Protein AF-A0AA36MID0-F1 (afdb_monomer_lite)

Secondary structure (DSSP, 8-state):
---HHHHHHHHHHHHHHHHHHHH-TT-HHHHHHHHHHHHHHHHHHHHHHHHHHT-HHHHHHHHHHHHHTTTT-HHHHHHHHHHHHHHHHHHT-HHHHHHHHHHHHHH-TT-HHHHHHHHHHHHHTT-HHHHHHHHHHHHHH---HHHHHHHHHHHHHHHHHHS--HHHHHT--TT--HHHHHHHHHHHHHHS-TTTTTTS-HHHHHHHHHHHHHHHHHHHHHHSHHHHHHHHHT--HHHHHHHHHHHHHHHHTSSS-----

InterPro domains:
  IPR001623 DnaJ domain [PF00226] (165-232)
  IPR001623 DnaJ domain [PR00625] (167-185)
  IPR001623 DnaJ domain [PR00625] (185-200)
  IPR001623 DnaJ domain [PR00625] (207-227)
  IPR001623 DnaJ domain [PS50076] (165-239)
  IPR001623 DnaJ domain [SM00271] (164-227)
  IPR001623 DnaJ domain [cd06257] (165-224)
  IPR011990 Tetratricopeptide-like helical domain superfamily [G3DSA:1.25.40.10] (7-159)
  IPR011990 Tetratricopeptide-like helical domain superfamily [SSF48452] (50-165)
  IPR018253 DnaJ domain, conserved site [PS00636] (212-231)
  IPR036869 Chaperone J-domain superfamily [G3DSA:1.10.287.110] (160-239)
  IPR036869 Chaperone J-domain superfamily [SSF46565] (156-231)

Sequence (261 aa):
MGNPSEEKRRNRSFDGPSKALSFDPDHQEAQAFRKRLRSLCGKHGELKELMDSREFEKALEVVDSMLELCQDNTAMMASLYTERAKANVRLKDWRSVIKDVGQATYRNHSLVQPYLFRAQALQALERHEDAVKELESLMSWHPVESVYHKVEEAKFLLRKHKRKNYYEVLGVPSVASHLEIKKAYRERAAEWHPDKKSHLDEAARKNAEEMFKTIGEAYEILTDPAKKELYEKGYDLEGINEQIELKKRRTGCCNGRGGCC

Radius of gyration: 29.15 Å; chains: 1; bounding box: 69×60×84 Å

Foldseek 3Di:
DDDVVVVVVLVVVLCVLVVVCVVPVPPPVSVVVNVLSVLLVVLVVVLVVCVVVLVLVVNLVSLVVNCVSCVPPLQVLLVSLLSNLVSCVSVLVLVSLLVSLVSNCVSPVPDLSSLVSNLVSCVVVVVLVVSLVSLVVSCVVPVDPVSVVSNVVSVLSVLLVPADDLCVLLVHDPPDDLVSLVVSLVVQLVVLPLVVVVPDDPVSSVVSVVSNVSSVLSNVQCNDPQSVVCVVVRDHPVRSVVVVVVVVVVVVVPPPDDDDD

Organism: NCBI:txid2562239

Structure (mmCIF, N/CA/C/O backbone):
data_AF-A0AA36MID0-F1
#
_entry.id   AF-A0AA36MID0-F1
#
loop_
_atom_site.group_PDB
_atom_site.id
_atom_site.type_symbol
_atom_site.label_atom_id
_atom_site.label_alt_id
_atom_site.label_comp_id
_atom_site.label_asym_id
_atom_site.label_entity_id
_atom_site.label_seq_id
_atom_site.pdbx_PDB_ins_code
_atom_site.Cartn_x
_atom_site.Cartn_y
_atom_site.Cartn_z
_atom_site.occupancy
_atom_site.B_iso_or_equiv
_atom_site.auth_seq_id
_atom_site.auth_comp_id
_atom_site.auth_asym_id
_atom_site.auth_atom_id
_atom_site.pdbx_PDB_model_num
ATOM 1 N N . MET A 1 1 ? 3.581 9.333 -19.440 1.00 31.45 1 MET A N 1
ATOM 2 C CA . MET A 1 1 ? 4.157 10.240 -20.457 1.00 31.45 1 MET A CA 1
ATOM 3 C C . MET A 1 1 ? 5.667 10.202 -20.292 1.00 31.45 1 MET A C 1
ATOM 5 O O . MET A 1 1 ? 6.132 10.436 -19.185 1.00 31.45 1 MET A O 1
ATOM 9 N N . GLY A 1 2 ? 6.402 9.760 -21.317 1.00 37.50 2 GLY A N 1
ATOM 10 C CA . GLY A 1 2 ? 7.854 9.553 -21.236 1.00 37.50 2 GLY A CA 1
ATOM 11 C C . GLY A 1 2 ? 8.598 10.870 -21.021 1.00 37.50 2 GLY A C 1
ATOM 12 O O . GLY A 1 2 ? 8.219 11.892 -21.584 1.00 37.50 2 GLY A O 1
ATOM 13 N N . ASN A 1 3 ? 9.622 10.854 -20.170 1.00 32.84 3 ASN A N 1
ATOM 14 C CA . ASN A 1 3 ? 10.397 12.040 -19.827 1.00 32.84 3 ASN A CA 1
ATOM 15 C C . ASN A 1 3 ? 11.296 12.432 -21.028 1.00 32.84 3 ASN A C 1
ATOM 17 O O . ASN A 1 3 ? 12.157 11.633 -21.404 1.00 32.84 3 ASN A O 1
ATOM 21 N N . PRO A 1 4 ? 11.165 13.638 -21.621 1.00 31.91 4 PRO A N 1
ATOM 22 C CA . PRO A 1 4 ? 11.940 14.066 -22.800 1.00 31.91 4 PRO A CA 1
ATOM 23 C C . PRO A 1 4 ? 13.469 14.008 -22.610 1.00 31.91 4 PRO A C 1
ATOM 25 O O . PRO A 1 4 ? 14.245 13.989 -23.569 1.00 31.91 4 PRO A O 1
ATOM 28 N N . SER A 1 5 ? 13.925 13.981 -21.355 1.00 39.06 5 SER A N 1
ATOM 29 C CA . SER A 1 5 ? 15.333 13.825 -20.986 1.00 39.06 5 SER A CA 1
ATOM 30 C C . SER A 1 5 ? 15.879 12.406 -21.214 1.00 39.06 5 SER A C 1
ATOM 32 O O . SER A 1 5 ? 17.060 12.258 -21.539 1.00 39.06 5 SER A O 1
ATOM 34 N N . GLU A 1 6 ? 15.041 11.370 -21.112 1.00 41.50 6 GLU A N 1
ATOM 35 C CA . GLU A 1 6 ? 15.435 9.982 -21.383 1.00 41.50 6 GLU A CA 1
ATOM 36 C C . GLU A 1 6 ? 15.603 9.720 -22.877 1.00 41.50 6 GLU A C 1
ATOM 38 O O . GLU A 1 6 ? 16.526 9.018 -23.281 1.00 41.50 6 GLU A O 1
ATOM 43 N N . GLU A 1 7 ? 14.752 10.317 -23.706 1.00 35.28 7 GLU A N 1
ATOM 44 C CA . GLU A 1 7 ? 14.806 10.203 -25.165 1.00 35.28 7 GLU A CA 1
ATOM 45 C C . GLU A 1 7 ? 16.063 10.895 -25.731 1.00 35.28 7 GLU A C 1
ATOM 47 O O . GLU A 1 7 ? 16.803 10.321 -26.530 1.00 35.28 7 GLU A O 1
ATOM 52 N N . LYS A 1 8 ? 16.427 12.069 -25.190 1.00 38.34 8 LYS A N 1
ATOM 53 C CA . LYS A 1 8 ? 17.709 12.745 -25.484 1.00 38.34 8 LYS A CA 1
ATOM 54 C C . LYS A 1 8 ? 18.948 12.008 -24.955 1.00 38.34 8 LYS A C 1
ATOM 56 O O . LYS A 1 8 ? 20.048 12.207 -25.477 1.00 38.34 8 LYS A O 1
ATOM 61 N N . ARG A 1 9 ? 18.832 11.211 -23.886 1.00 48.25 9 ARG A N 1
ATOM 62 C CA . ARG A 1 9 ? 19.927 10.341 -23.412 1.00 48.25 9 ARG A CA 1
ATOM 63 C C . ARG A 1 9 ? 20.096 9.124 -24.322 1.00 48.25 9 ARG A C 1
ATOM 65 O O . ARG A 1 9 ? 21.231 8.809 -24.657 1.00 48.25 9 ARG A O 1
ATOM 72 N N . ARG A 1 10 ? 18.993 8.527 -24.788 1.00 48.84 10 ARG A N 1
ATOM 73 C CA . ARG A 1 10 ? 18.991 7.407 -25.745 1.00 48.84 10 ARG A CA 1
ATOM 74 C C . ARG A 1 10 ? 19.645 7.768 -27.075 1.00 48.84 10 ARG A C 1
ATOM 76 O O . ARG A 1 10 ? 20.486 7.012 -27.544 1.00 48.84 10 ARG A O 1
ATOM 83 N N . ASN A 1 11 ? 19.338 8.938 -27.637 1.00 45.50 11 ASN A N 1
ATOM 84 C CA . ASN A 1 11 ? 19.929 9.356 -28.914 1.00 45.50 11 ASN A CA 1
ATOM 85 C C . ASN A 1 11 ? 21.455 9.547 -28.826 1.00 45.50 11 ASN A C 1
ATOM 87 O O . ASN A 1 11 ? 22.165 9.169 -29.749 1.00 45.50 11 ASN A O 1
ATOM 91 N N . ARG A 1 12 ? 21.981 10.009 -27.681 1.00 52.78 12 ARG A N 1
ATOM 92 C CA . ARG A 1 12 ? 23.436 10.125 -27.447 1.00 52.78 12 ARG A CA 1
ATOM 93 C C . ARG A 1 12 ? 24.158 8.779 -27.333 1.00 52.78 12 ARG A C 1
ATOM 95 O O . ARG A 1 12 ? 25.351 8.705 -27.608 1.00 52.78 12 ARG A O 1
ATOM 102 N N . SER A 1 13 ? 23.464 7.710 -26.942 1.00 56.66 13 SER A N 1
ATOM 103 C CA . SER A 1 13 ? 24.049 6.365 -26.847 1.00 56.66 13 SER A CA 1
ATOM 104 C C . SER A 1 13 ? 24.375 5.753 -28.218 1.00 56.66 13 SER A C 1
ATOM 106 O O . SER A 1 13 ? 25.199 4.844 -28.293 1.00 56.66 13 SER A O 1
ATOM 108 N N . PHE A 1 14 ? 23.766 6.256 -29.299 1.00 56.56 14 PHE A N 1
ATOM 109 C CA . PHE A 1 14 ? 24.028 5.813 -30.674 1.00 56.56 14 PHE A CA 1
ATOM 110 C C . PHE A 1 14 ? 25.258 6.464 -31.309 1.00 56.56 14 PHE A C 1
ATOM 112 O O . PHE A 1 14 ? 25.845 5.881 -32.227 1.00 56.56 14 PHE A O 1
ATOM 119 N N . ASP A 1 15 ? 25.665 7.634 -30.815 1.00 61.28 15 ASP A N 1
ATOM 120 C CA . ASP A 1 15 ? 26.766 8.403 -31.393 1.00 61.28 15 ASP A CA 1
ATOM 121 C C . ASP A 1 15 ? 28.105 7.695 -31.193 1.00 61.28 15 ASP A C 1
ATOM 123 O O . ASP A 1 15 ? 28.908 7.655 -32.113 1.00 61.28 15 ASP A O 1
ATOM 127 N N . GLY A 1 16 ? 28.332 7.073 -30.032 1.00 68.56 16 GLY A N 1
ATOM 128 C CA . GLY A 1 16 ? 29.585 6.378 -29.709 1.00 68.56 16 GLY A CA 1
ATOM 129 C C . GLY A 1 16 ? 29.960 5.286 -30.721 1.00 68.56 16 GLY A C 1
ATOM 130 O O . GLY A 1 16 ? 30.962 5.433 -31.422 1.00 68.56 16 GLY A O 1
ATOM 131 N N . PRO A 1 17 ? 29.165 4.209 -30.855 1.00 71.06 17 PRO A N 1
ATOM 132 C CA . PRO A 1 17 ? 29.458 3.141 -31.809 1.00 71.06 17 PRO A CA 1
ATOM 133 C C . PRO A 1 17 ? 29.361 3.573 -33.271 1.00 71.06 17 PRO A C 1
ATOM 135 O O . PRO A 1 17 ? 30.126 3.081 -34.092 1.00 71.06 17 PRO A O 1
ATOM 138 N N . SER A 1 18 ? 28.461 4.497 -33.624 1.00 72.44 18 SER A N 1
ATOM 139 C CA . SER A 1 18 ? 28.378 4.998 -35.006 1.00 72.44 18 SER A CA 1
ATOM 140 C C . SER A 1 18 ? 29.607 5.827 -35.378 1.00 72.44 18 SER A C 1
ATOM 142 O O . SER A 1 18 ? 30.109 5.719 -36.491 1.00 72.44 18 SER A O 1
ATOM 144 N N . LYS A 1 19 ? 30.133 6.601 -34.425 1.00 74.50 19 LYS A N 1
ATOM 145 C CA . LYS A 1 19 ? 31.374 7.357 -34.570 1.00 74.50 19 LYS A CA 1
ATOM 146 C C . LYS A 1 19 ? 32.590 6.430 -34.600 1.00 74.50 19 LYS A C 1
ATOM 148 O O . LYS A 1 19 ? 33.440 6.615 -35.459 1.00 74.50 19 LYS A O 1
ATOM 153 N N . ALA A 1 20 ? 32.648 5.394 -33.762 1.00 72.50 20 ALA A N 1
ATOM 154 C CA . ALA A 1 20 ? 33.705 4.378 -33.824 1.00 72.50 20 ALA A CA 1
ATOM 155 C C . ALA A 1 20 ? 33.742 3.673 -35.194 1.00 72.50 20 ALA A C 1
ATOM 157 O O . ALA A 1 20 ? 34.794 3.614 -35.820 1.00 72.50 20 ALA A O 1
ATOM 158 N N . LEU A 1 21 ? 32.579 3.266 -35.715 1.00 78.25 21 LEU A N 1
ATOM 159 C CA . LEU A 1 21 ? 32.453 2.655 -37.044 1.00 78.25 21 LEU A CA 1
ATOM 160 C C . LEU A 1 21 ? 32.711 3.624 -38.207 1.00 78.25 21 LEU A C 1
ATOM 162 O O . LEU A 1 21 ? 32.938 3.181 -39.327 1.00 78.25 21 LEU A O 1
ATOM 166 N N . SER A 1 22 ? 32.662 4.938 -37.967 1.00 81.12 22 SER A N 1
ATOM 167 C CA . SER A 1 22 ? 33.065 5.935 -38.968 1.00 81.12 22 SER A CA 1
ATOM 168 C C . SER A 1 22 ? 34.587 6.049 -39.108 1.00 81.12 22 SER A C 1
ATOM 170 O O . SER A 1 22 ? 35.062 6.448 -40.167 1.00 81.12 22 SER A O 1
ATOM 172 N N . PHE A 1 23 ? 35.338 5.683 -38.061 1.00 78.94 23 PHE A N 1
ATOM 173 C CA . PHE A 1 23 ? 36.802 5.642 -38.068 1.00 78.94 23 PHE A CA 1
ATOM 174 C C . PHE A 1 23 ? 37.341 4.261 -38.461 1.00 78.94 23 PHE A C 1
ATOM 176 O O . PHE A 1 23 ? 38.336 4.189 -39.175 1.00 78.94 23 PHE A O 1
ATOM 183 N N . ASP A 1 24 ? 36.675 3.189 -38.027 1.00 80.31 24 ASP A N 1
ATOM 184 C CA . ASP A 1 24 ? 36.991 1.804 -38.386 1.00 80.31 24 ASP A CA 1
ATOM 185 C C . ASP A 1 24 ? 35.696 1.016 -38.667 1.00 80.31 24 ASP A C 1
ATOM 187 O O . ASP A 1 24 ? 35.039 0.533 -37.735 1.00 80.31 24 ASP A O 1
ATOM 191 N N . PRO A 1 25 ? 35.299 0.895 -39.947 1.00 82.19 25 PRO A N 1
ATOM 192 C CA . PRO A 1 25 ? 34.087 0.184 -40.335 1.00 82.19 25 PRO A CA 1
ATOM 193 C C . PRO A 1 25 ? 34.091 -1.304 -39.985 1.00 82.19 25 PRO A C 1
ATOM 195 O O . PRO A 1 25 ? 33.007 -1.847 -39.769 1.00 82.19 25 PRO A O 1
ATOM 198 N N . ASP A 1 26 ? 35.257 -1.952 -39.891 1.00 85.31 26 ASP A N 1
ATOM 199 C CA . ASP A 1 26 ? 35.398 -3.403 -39.699 1.00 85.31 26 ASP A CA 1
ATOM 200 C C . ASP A 1 26 ? 35.561 -3.804 -38.225 1.00 85.31 26 ASP A C 1
ATOM 202 O O . ASP A 1 26 ? 35.671 -4.991 -37.898 1.00 85.31 26 ASP A O 1
ATOM 206 N N . HIS A 1 27 ? 35.491 -2.834 -37.307 1.00 89.50 27 HIS A N 1
ATOM 207 C CA . HIS A 1 27 ? 35.573 -3.077 -35.872 1.00 89.50 27 HIS A CA 1
ATOM 208 C C . HIS A 1 27 ? 34.418 -3.966 -35.377 1.00 89.50 27 HIS A C 1
ATOM 210 O O . HIS A 1 27 ? 33.311 -3.505 -35.072 1.00 89.50 27 HIS A O 1
ATOM 216 N N . GLN A 1 28 ? 34.698 -5.261 -35.215 1.00 88.31 28 GLN A N 1
ATOM 217 C CA . GLN A 1 28 ? 33.698 -6.290 -34.911 1.00 88.31 28 GLN A CA 1
ATOM 218 C C . GLN A 1 28 ? 32.903 -6.001 -33.629 1.00 88.31 28 GLN A C 1
ATOM 220 O O . GLN A 1 28 ? 31.675 -6.107 -33.625 1.00 88.31 28 GLN A O 1
ATOM 225 N N . GLU A 1 29 ? 33.567 -5.573 -32.550 1.00 85.25 29 GLU A N 1
ATOM 226 C CA . GLU A 1 29 ? 32.878 -5.283 -31.283 1.00 85.25 29 GLU A CA 1
ATOM 227 C C . GLU A 1 29 ? 31.933 -4.078 -31.393 1.00 85.25 29 GLU A C 1
ATOM 229 O O . GLU A 1 29 ? 30.805 -4.132 -30.906 1.00 85.25 29 GLU A O 1
ATOM 234 N N . ALA A 1 30 ? 32.337 -3.010 -32.091 1.00 83.69 30 ALA A N 1
ATOM 235 C CA . ALA A 1 30 ? 31.498 -1.839 -32.323 1.00 83.69 30 ALA A CA 1
ATOM 236 C C . ALA A 1 30 ? 30.281 -2.182 -33.200 1.00 83.69 30 ALA A C 1
ATOM 238 O O . ALA A 1 30 ? 29.169 -1.714 -32.929 1.00 83.69 30 ALA A O 1
ATOM 239 N N . GLN A 1 31 ? 30.447 -3.053 -34.205 1.00 86.62 31 GLN A N 1
ATOM 240 C CA . GLN A 1 31 ? 29.329 -3.573 -34.999 1.00 86.62 31 GLN A CA 1
ATOM 241 C C . GLN A 1 31 ? 28.366 -4.412 -34.145 1.00 86.62 31 GLN A C 1
ATOM 243 O O . GLN A 1 31 ? 27.147 -4.203 -34.207 1.00 86.62 31 GLN A O 1
ATOM 248 N N . ALA A 1 32 ? 28.894 -5.330 -33.329 1.00 87.12 32 ALA A N 1
ATOM 249 C CA . ALA A 1 32 ? 28.109 -6.177 -32.435 1.00 87.12 32 ALA A CA 1
ATOM 250 C C . ALA A 1 32 ? 27.343 -5.340 -31.400 1.00 87.12 32 ALA A C 1
ATOM 252 O O . ALA A 1 32 ? 26.134 -5.519 -31.223 1.00 87.12 32 ALA A O 1
AT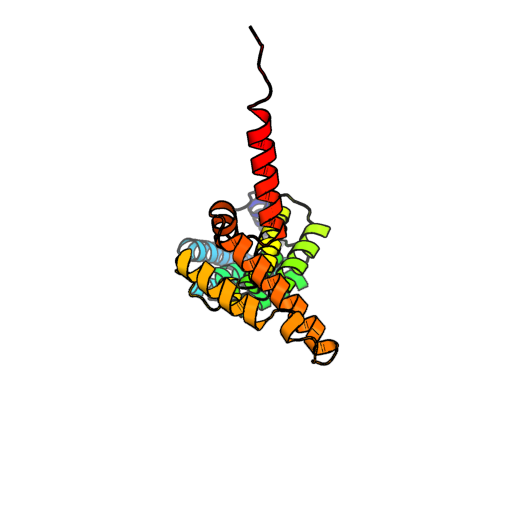OM 253 N N . PHE A 1 33 ? 28.007 -4.358 -30.790 1.00 85.94 33 PHE A N 1
ATOM 254 C CA . PHE A 1 33 ? 27.401 -3.420 -29.853 1.00 85.94 33 PHE A CA 1
ATOM 255 C C . PHE A 1 33 ? 26.303 -2.581 -30.518 1.00 85.94 33 PHE A C 1
ATOM 257 O O . PHE A 1 33 ? 25.201 -2.471 -29.981 1.00 85.94 33 PHE A O 1
ATOM 264 N N . ARG A 1 34 ? 26.527 -2.071 -31.739 1.00 86.31 34 ARG A N 1
ATOM 265 C CA . ARG A 1 34 ? 25.496 -1.344 -32.502 1.00 86.31 34 ARG A CA 1
ATOM 266 C C . ARG A 1 34 ? 24.278 -2.219 -32.805 1.00 86.31 34 ARG A C 1
ATOM 268 O O . ARG A 1 34 ? 23.143 -1.756 -32.676 1.00 86.31 34 ARG A O 1
ATOM 275 N N . LYS A 1 35 ? 24.490 -3.478 -33.202 1.00 88.75 35 LYS A N 1
ATOM 276 C CA . LYS A 1 35 ? 23.405 -4.441 -33.455 1.00 88.75 35 LYS A CA 1
ATOM 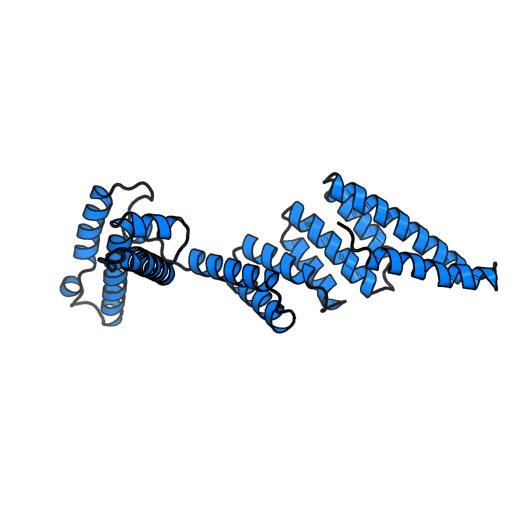277 C C . LYS A 1 35 ? 22.606 -4.712 -32.177 1.00 88.75 35 LYS A C 1
ATOM 279 O O . LYS A 1 35 ? 21.375 -4.687 -32.213 1.00 88.75 35 LYS A O 1
ATOM 284 N N . ARG A 1 36 ? 23.298 -4.902 -31.050 1.00 89.56 36 ARG A N 1
ATOM 285 C CA . ARG A 1 36 ? 22.697 -5.095 -29.723 1.00 89.56 36 ARG A CA 1
ATOM 286 C C . ARG A 1 36 ? 21.860 -3.888 -29.298 1.00 89.56 36 ARG A C 1
ATOM 288 O O . ARG A 1 36 ? 20.702 -4.066 -28.935 1.00 89.56 36 ARG A O 1
ATOM 295 N N . LEU A 1 37 ? 22.386 -2.669 -29.433 1.00 87.31 37 LEU A N 1
ATOM 296 C CA . LEU A 1 37 ? 21.647 -1.433 -29.144 1.00 87.31 37 LEU A CA 1
ATOM 297 C C . LEU A 1 37 ? 20.392 -1.279 -30.007 1.00 87.31 37 LEU A C 1
ATOM 299 O O . LEU A 1 37 ? 19.329 -0.949 -29.488 1.00 87.31 37 LEU A O 1
ATOM 303 N N . ARG A 1 38 ? 20.481 -1.558 -31.314 1.00 89.69 38 ARG A N 1
ATOM 304 C CA . ARG A 1 38 ? 19.310 -1.516 -32.205 1.00 89.69 38 ARG A CA 1
ATOM 305 C C . ARG A 1 38 ? 18.233 -2.503 -31.755 1.00 89.69 38 ARG A C 1
ATOM 307 O O . ARG A 1 38 ? 17.065 -2.131 -31.700 1.00 89.69 38 ARG A O 1
ATOM 314 N N . SER A 1 39 ? 18.634 -3.729 -31.416 1.00 92.31 39 SER A N 1
ATOM 315 C CA . SER A 1 39 ? 17.729 -4.758 -30.891 1.00 92.31 39 SER A CA 1
ATOM 316 C C . SER A 1 39 ? 17.040 -4.291 -29.605 1.00 92.31 39 SER A C 1
ATOM 318 O O . SER A 1 39 ? 15.818 -4.343 -29.505 1.00 92.31 39 SER A O 1
ATOM 320 N N . LEU A 1 40 ? 17.802 -3.730 -28.660 1.00 90.94 40 LEU A N 1
ATOM 321 C CA . LEU A 1 40 ? 17.263 -3.181 -27.415 1.00 90.94 40 LEU A CA 1
ATOM 322 C C . LEU A 1 40 ? 16.264 -2.045 -27.643 1.00 90.94 40 LEU A C 1
ATOM 324 O O . LEU A 1 40 ? 15.232 -2.001 -26.980 1.00 90.94 40 LEU A O 1
ATOM 328 N N . CYS A 1 41 ? 16.534 -1.136 -28.579 1.00 89.56 41 CYS A N 1
ATOM 329 C CA . CYS A 1 41 ? 15.598 -0.060 -28.896 1.00 89.56 41 CYS A CA 1
ATOM 330 C C . CYS A 1 41 ? 14.312 -0.570 -29.550 1.00 89.56 41 CYS A C 1
ATOM 332 O O . CYS A 1 41 ? 13.242 -0.077 -29.199 1.00 89.56 41 CYS A O 1
ATOM 334 N N . GLY A 1 42 ? 14.404 -1.571 -30.432 1.00 93.00 42 GLY A N 1
ATOM 335 C CA . GLY A 1 42 ? 13.230 -2.243 -30.996 1.00 93.00 42 GLY A CA 1
ATOM 336 C C . GLY A 1 42 ? 12.361 -2.870 -29.905 1.00 93.00 42 GLY A C 1
ATOM 337 O O . GLY A 1 42 ? 11.190 -2.521 -29.781 1.00 93.00 42 GLY A O 1
ATOM 338 N N . LYS A 1 43 ? 12.967 -3.691 -29.038 1.00 95.75 43 LYS A N 1
ATOM 339 C CA . LYS A 1 43 ? 12.275 -4.330 -27.906 1.00 95.75 43 LYS A CA 1
ATOM 340 C C . LYS A 1 43 ? 11.699 -3.329 -26.910 1.00 95.75 43 LYS A C 1
ATOM 342 O O . LYS A 1 43 ? 10.645 -3.565 -26.340 1.00 95.75 43 LYS A O 1
ATOM 347 N N . HIS A 1 44 ? 12.359 -2.193 -26.691 1.00 94.06 44 HIS A N 1
ATOM 348 C CA . HIS A 1 44 ? 11.801 -1.148 -25.835 1.00 94.06 44 HIS A CA 1
ATOM 349 C C . HIS A 1 44 ? 10.531 -0.520 -26.434 1.00 94.06 44 HIS A C 1
ATOM 351 O O . HIS A 1 44 ? 9.614 -0.177 -25.689 1.00 94.06 44 HIS A O 1
ATOM 357 N N . GLY A 1 45 ? 10.481 -0.351 -27.761 1.00 93.56 45 GLY A N 1
ATOM 358 C CA . GLY A 1 45 ? 9.276 0.089 -28.468 1.00 93.56 45 GLY A CA 1
ATOM 359 C C . GLY A 1 45 ? 8.138 -0.919 -28.315 1.00 93.56 45 GLY A C 1
ATOM 360 O O . GLY A 1 45 ? 7.063 -0.551 -27.854 1.00 93.56 45 GLY A O 1
ATOM 361 N N . GLU A 1 46 ? 8.426 -2.193 -28.583 1.00 96.69 46 GLU A N 1
ATOM 362 C CA . GLU A 1 46 ? 7.492 -3.311 -28.400 1.00 96.69 46 GLU A CA 1
ATOM 363 C C . GLU A 1 46 ? 6.973 -3.398 -26.956 1.00 96.69 46 GLU A C 1
ATOM 365 O O . GLU A 1 46 ? 5.769 -3.445 -26.722 1.00 96.69 46 GLU A O 1
ATOM 370 N N . LEU A 1 47 ? 7.866 -3.317 -25.964 1.00 96.31 47 LEU A N 1
ATOM 371 C CA . LEU A 1 47 ? 7.500 -3.293 -24.549 1.00 96.31 47 LEU A CA 1
ATOM 372 C C . LEU A 1 47 ? 6.505 -2.170 -24.247 1.00 96.31 47 LEU A C 1
ATOM 374 O O . LEU A 1 47 ? 5.532 -2.376 -23.527 1.00 96.31 47 LEU A O 1
ATOM 378 N N . LYS A 1 48 ? 6.746 -0.970 -24.779 1.00 96.06 48 LYS A N 1
ATOM 379 C CA . LYS A 1 48 ? 5.853 0.168 -24.562 1.00 96.06 48 LYS A CA 1
ATOM 380 C C . LYS A 1 48 ? 4.465 -0.098 -25.152 1.00 96.06 48 LYS A C 1
ATOM 382 O O . LYS A 1 48 ? 3.478 0.141 -24.464 1.00 96.06 48 LYS A O 1
ATOM 387 N N . GLU A 1 49 ? 4.393 -0.626 -26.370 1.00 97.31 49 GLU A N 1
ATOM 388 C CA . GLU A 1 49 ? 3.129 -0.987 -27.024 1.00 97.31 49 GLU A CA 1
ATOM 389 C C . GLU A 1 49 ? 2.364 -2.065 -26.245 1.00 97.31 49 GLU A C 1
ATOM 391 O O . GLU A 1 49 ? 1.159 -1.929 -26.025 1.00 97.31 49 GLU A O 1
ATOM 396 N N . LEU A 1 50 ? 3.056 -3.094 -25.746 1.00 97.62 50 LEU A N 1
ATOM 397 C CA . LEU A 1 50 ? 2.464 -4.147 -24.910 1.00 97.62 50 LEU A CA 1
ATOM 398 C C . LEU A 1 50 ? 1.947 -3.599 -23.572 1.00 97.62 50 LEU A C 1
ATOM 400 O O . LEU A 1 50 ? 0.852 -3.937 -23.121 1.00 97.62 50 LEU A O 1
ATOM 404 N N . MET A 1 51 ? 2.699 -2.695 -22.943 1.00 96.00 51 MET A N 1
ATOM 405 C CA . MET A 1 51 ? 2.275 -2.040 -21.703 1.00 96.00 51 MET A CA 1
ATOM 406 C C . MET A 1 51 ? 1.051 -1.138 -21.912 1.00 96.00 51 MET A C 1
ATOM 408 O O . MET A 1 51 ? 0.174 -1.099 -21.044 1.00 96.00 51 MET A O 1
ATOM 412 N N . ASP A 1 52 ? 0.973 -0.438 -23.046 1.00 95.94 52 ASP A N 1
ATOM 413 C CA . ASP A 1 52 ? -0.153 0.433 -23.400 1.00 95.94 52 ASP A CA 1
ATOM 414 C C . ASP A 1 52 ? -1.408 -0.382 -23.781 1.00 95.94 52 ASP A C 1
ATOM 416 O O . ASP A 1 52 ? -2.521 -0.034 -23.378 1.00 95.94 52 ASP A O 1
ATOM 420 N N . SER A 1 53 ? -1.231 -1.511 -24.474 1.00 97.44 53 SER A N 1
ATOM 421 C CA . SER A 1 53 ? -2.296 -2.470 -24.826 1.00 97.44 53 SER A CA 1
ATOM 422 C C . SER A 1 53 ? -2.728 -3.386 -23.672 1.00 97.44 53 SER A C 1
ATOM 424 O O . SER A 1 53 ? -3.728 -4.090 -23.794 1.00 97.44 53 SER A O 1
ATOM 426 N N . ARG A 1 54 ? -2.052 -3.308 -22.514 1.00 96.44 54 ARG A N 1
ATOM 427 C CA . ARG A 1 54 ? -2.301 -4.115 -21.301 1.00 96.44 54 ARG A CA 1
ATOM 428 C C . ARG A 1 54 ? -1.997 -5.609 -21.455 1.00 96.44 54 ARG A C 1
ATOM 430 O O . ARG A 1 54 ? -2.487 -6.413 -20.665 1.00 96.44 54 ARG A O 1
ATOM 437 N N . GLU A 1 55 ? -1.159 -5.976 -22.417 1.00 97.56 55 GLU A N 1
ATOM 438 C CA . GLU A 1 55 ? -0.664 -7.341 -22.613 1.00 97.56 55 GLU A CA 1
ATOM 439 C C . GLU A 1 55 ? 0.556 -7.597 -21.709 1.00 97.56 55 GLU A C 1
ATOM 441 O O . GLU A 1 55 ? 1.696 -7.713 -22.165 1.00 97.56 55 GLU A O 1
ATOM 446 N N . PHE A 1 5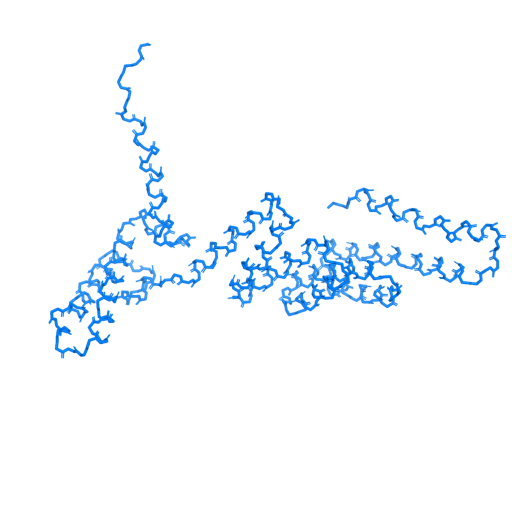6 ? 0.326 -7.616 -20.392 1.00 97.56 56 PHE A N 1
ATOM 447 C CA . PHE A 1 56 ? 1.402 -7.604 -19.397 1.00 97.56 56 PHE A CA 1
ATOM 448 C C . PHE A 1 56 ? 2.240 -8.883 -19.392 1.00 97.56 56 PHE A C 1
ATOM 450 O O . PHE A 1 56 ? 3.444 -8.788 -19.190 1.00 97.56 56 PHE A O 1
ATOM 457 N N . GLU A 1 57 ? 1.660 -10.057 -19.644 1.00 97.25 57 GLU A N 1
ATOM 458 C CA . GLU A 1 57 ? 2.413 -11.314 -19.697 1.00 97.25 57 GLU A CA 1
ATOM 459 C C . GLU A 1 57 ? 3.442 -11.302 -20.834 1.00 97.25 57 GLU A C 1
ATOM 461 O O . GLU A 1 57 ? 4.614 -11.594 -20.610 1.00 97.25 57 GLU A O 1
ATOM 466 N N . LYS A 1 58 ? 3.043 -10.855 -22.031 1.00 97.56 58 LYS A N 1
ATOM 467 C CA . LYS A 1 58 ? 3.966 -10.687 -23.164 1.00 97.56 58 LYS A CA 1
ATOM 468 C C . LYS A 1 58 ? 5.014 -9.613 -22.880 1.00 97.56 58 LYS A C 1
ATOM 470 O O . LYS A 1 58 ? 6.177 -9.764 -23.242 1.00 97.56 58 LYS A O 1
ATOM 475 N N . ALA A 1 59 ? 4.626 -8.534 -22.195 1.00 97.81 59 ALA A N 1
ATOM 476 C CA . ALA A 1 59 ? 5.570 -7.505 -21.773 1.00 97.81 59 ALA A CA 1
ATOM 477 C C . ALA A 1 59 ? 6.674 -8.081 -20.864 1.00 97.81 59 ALA A C 1
ATOM 479 O O . ALA A 1 59 ? 7.830 -7.677 -20.994 1.00 97.81 59 ALA A O 1
ATOM 480 N N . LEU A 1 60 ? 6.354 -9.041 -19.984 1.00 97.56 60 LEU A N 1
ATOM 481 C CA . LEU A 1 60 ? 7.355 -9.725 -19.155 1.00 97.56 60 LEU A CA 1
ATOM 482 C C . LEU A 1 60 ? 8.366 -10.499 -20.012 1.00 97.56 60 LEU A C 1
ATOM 484 O O . LEU A 1 60 ? 9.567 -10.350 -19.791 1.00 97.56 60 LEU A O 1
ATOM 488 N N . GLU A 1 61 ? 7.903 -11.244 -21.019 1.00 97.38 61 GLU A N 1
ATOM 489 C CA . GLU A 1 61 ? 8.774 -11.990 -21.943 1.00 97.38 61 GLU A CA 1
ATOM 490 C C . GLU A 1 61 ? 9.736 -11.055 -22.694 1.00 97.38 61 GLU A C 1
ATOM 492 O O . GLU A 1 61 ? 10.942 -11.313 -22.790 1.00 97.38 61 GLU A O 1
ATOM 497 N N . VAL A 1 62 ? 9.227 -9.912 -23.171 1.00 97.75 62 VAL A N 1
ATOM 498 C CA . VAL A 1 62 ? 10.058 -8.894 -23.825 1.00 97.75 62 VAL A CA 1
ATOM 499 C C . VAL A 1 62 ? 11.103 -8.354 -22.852 1.00 97.75 62 VAL A C 1
ATOM 501 O O . VAL A 1 62 ? 12.281 -8.298 -23.215 1.00 97.75 62 VAL A O 1
ATOM 504 N N . VAL A 1 63 ? 10.728 -8.017 -21.613 1.00 97.06 63 VAL A N 1
ATOM 505 C CA . VAL A 1 63 ? 11.679 -7.521 -20.603 1.00 97.06 63 VAL A CA 1
ATOM 506 C C . VAL A 1 63 ? 12.750 -8.558 -20.268 1.00 97.06 63 VAL A C 1
ATOM 508 O O . VAL A 1 63 ? 13.924 -8.195 -20.189 1.00 97.06 63 VAL A O 1
ATOM 511 N N . ASP A 1 64 ? 12.394 -9.832 -20.115 1.00 96.75 64 ASP A N 1
ATOM 512 C CA . ASP A 1 64 ? 13.357 -10.904 -19.838 1.00 96.75 64 ASP A CA 1
ATOM 513 C C . ASP A 1 64 ? 14.389 -11.015 -20.963 1.00 96.75 64 ASP A C 1
ATOM 515 O O . ASP A 1 64 ? 15.600 -10.976 -20.728 1.00 96.75 64 ASP A O 1
ATOM 519 N N . SER A 1 65 ? 13.914 -10.983 -22.206 1.00 96.38 65 SER A N 1
ATOM 520 C CA . SER A 1 65 ? 14.780 -10.988 -23.380 1.00 96.38 65 SER A CA 1
ATOM 521 C C . SER A 1 65 ? 15.624 -9.705 -23.532 1.00 96.38 65 SER A C 1
ATOM 523 O O . SER A 1 65 ? 16.625 -9.702 -24.254 1.00 96.38 65 SER A O 1
ATOM 525 N N . MET A 1 66 ? 15.231 -8.585 -22.910 1.00 95.56 66 MET A N 1
ATOM 526 C CA . MET A 1 66 ? 16.041 -7.361 -22.830 1.00 95.56 66 MET A CA 1
ATOM 527 C C . MET A 1 66 ? 17.092 -7.452 -21.721 1.00 95.56 66 MET A C 1
ATOM 529 O O . MET A 1 66 ? 18.210 -6.983 -21.915 1.00 95.56 66 MET A O 1
ATOM 533 N N . LEU A 1 67 ? 16.766 -8.065 -20.580 1.00 95.12 67 LEU A N 1
ATOM 534 C CA . LEU A 1 67 ? 17.702 -8.276 -19.472 1.00 95.12 67 LEU A CA 1
ATOM 535 C C . LEU A 1 67 ? 18.880 -9.161 -19.895 1.00 95.12 67 LEU A C 1
ATOM 537 O O . LEU A 1 67 ? 20.027 -8.839 -19.582 1.00 95.12 67 LEU A O 1
ATOM 541 N N . GLU A 1 68 ? 18.622 -10.213 -20.674 1.00 93.38 68 GLU A N 1
ATOM 542 C CA . GLU A 1 68 ? 19.672 -11.044 -21.282 1.00 93.38 68 GLU A CA 1
ATOM 543 C C . GLU A 1 68 ? 20.603 -10.230 -22.186 1.00 93.38 68 GLU A C 1
ATOM 545 O O . GLU A 1 68 ? 21.819 -10.413 -22.182 1.00 93.38 68 GLU A O 1
ATOM 550 N N . LEU A 1 69 ? 20.038 -9.265 -22.911 1.00 91.06 69 LEU A N 1
ATOM 551 C CA . LEU A 1 69 ? 20.769 -8.340 -23.764 1.00 91.06 69 LEU A CA 1
ATOM 552 C C . LEU A 1 69 ? 21.387 -7.165 -22.998 1.00 91.06 69 LEU A C 1
ATOM 554 O O . LEU A 1 69 ? 21.952 -6.295 -23.651 1.00 91.06 69 LEU A O 1
ATOM 558 N N . CYS A 1 70 ? 21.353 -7.089 -21.666 1.00 88.44 70 CYS A N 1
ATOM 559 C CA . CYS A 1 70 ? 21.870 -5.944 -20.891 1.00 88.44 70 CYS A CA 1
ATOM 560 C C . CYS A 1 70 ? 22.699 -6.336 -19.661 1.00 88.44 70 CYS A C 1
ATOM 562 O O . CYS A 1 70 ? 22.862 -5.514 -18.764 1.00 88.44 70 CYS A O 1
ATOM 564 N N . GLN A 1 71 ? 23.225 -7.562 -19.607 1.00 87.25 71 GLN A N 1
ATOM 565 C CA . GLN A 1 71 ? 23.909 -8.104 -18.420 1.00 87.25 71 GLN A CA 1
ATOM 566 C C . GLN A 1 71 ? 25.102 -7.263 -17.921 1.00 87.25 71 GLN A C 1
ATOM 568 O O . GLN A 1 71 ? 25.422 -7.277 -16.737 1.00 87.25 71 GLN A O 1
ATOM 573 N N . ASP A 1 72 ? 25.737 -6.511 -18.813 1.00 86.75 72 ASP A N 1
ATOM 574 C CA . ASP A 1 72 ? 26.871 -5.612 -18.575 1.00 86.75 72 ASP A CA 1
ATOM 575 C C . ASP A 1 72 ? 26.466 -4.189 -18.144 1.00 86.75 72 ASP A C 1
ATOM 577 O O . ASP A 1 72 ? 27.306 -3.427 -17.669 1.00 86.75 72 ASP A O 1
ATOM 581 N N . ASN A 1 73 ? 25.191 -3.809 -18.276 1.00 89.50 73 ASN A N 1
ATOM 582 C CA . ASN A 1 73 ? 24.709 -2.464 -17.967 1.00 89.50 73 ASN A CA 1
ATOM 583 C C . ASN A 1 73 ? 23.781 -2.469 -16.747 1.00 89.50 73 ASN A C 1
ATOM 585 O O . ASN A 1 73 ? 22.553 -2.545 -16.857 1.00 89.50 73 ASN A O 1
ATOM 589 N N . THR A 1 74 ? 24.383 -2.317 -15.568 1.00 91.69 74 THR A N 1
ATOM 590 C CA . THR A 1 74 ? 23.688 -2.327 -14.271 1.00 91.69 74 THR A CA 1
ATOM 591 C C . THR A 1 74 ? 22.575 -1.282 -14.173 1.00 91.69 74 THR A C 1
ATOM 593 O O . THR A 1 74 ? 21.499 -1.581 -13.650 1.00 91.69 74 THR A O 1
ATOM 596 N N . ALA A 1 75 ? 22.796 -0.079 -14.710 1.00 90.31 75 ALA A N 1
ATOM 597 C CA . ALA A 1 75 ? 21.812 0.998 -14.697 1.00 90.31 75 ALA A CA 1
ATOM 598 C C . ALA A 1 75 ? 20.588 0.658 -15.559 1.00 90.31 75 ALA A C 1
ATOM 600 O O . ALA A 1 75 ? 19.453 0.843 -15.122 1.00 90.31 75 ALA A O 1
ATOM 601 N N . MET A 1 76 ? 20.808 0.111 -16.759 1.00 91.00 76 MET A N 1
ATOM 602 C CA . MET A 1 76 ? 19.720 -0.311 -17.641 1.00 91.00 76 MET A CA 1
ATOM 603 C C . MET A 1 76 ? 18.942 -1.488 -17.052 1.00 91.00 76 MET A C 1
ATOM 605 O O . MET A 1 76 ? 17.713 -1.477 -17.080 1.00 91.00 76 MET A O 1
ATOM 609 N N . MET A 1 77 ? 19.630 -2.462 -16.450 1.00 94.88 77 MET A N 1
ATOM 610 C CA . MET A 1 77 ? 18.975 -3.564 -15.744 1.00 94.88 77 MET A CA 1
ATOM 611 C C . MET A 1 77 ? 18.061 -3.065 -14.622 1.00 94.88 77 MET A C 1
ATOM 613 O O . MET A 1 77 ? 16.949 -3.564 -14.482 1.00 94.88 77 MET A O 1
ATOM 617 N N . ALA A 1 78 ? 18.493 -2.072 -13.836 1.00 95.38 78 ALA A N 1
ATOM 618 C CA . ALA A 1 78 ? 17.665 -1.502 -12.774 1.00 95.38 78 ALA A CA 1
ATOM 619 C C . ALA A 1 78 ? 16.350 -0.916 -13.323 1.00 95.38 78 ALA A C 1
ATOM 621 O O . ALA A 1 78 ? 15.275 -1.175 -12.776 1.00 95.38 78 ALA A O 1
ATOM 622 N N . SER A 1 79 ? 16.419 -0.189 -14.442 1.00 94.56 79 SER A N 1
ATOM 623 C CA . SER A 1 79 ? 15.232 0.332 -15.129 1.00 94.56 79 SER A CA 1
ATOM 624 C C . SER A 1 79 ? 14.342 -0.782 -15.687 1.00 94.56 79 SER A C 1
ATOM 626 O O . SER A 1 79 ? 13.125 -0.716 -15.544 1.00 94.56 79 SER A O 1
ATOM 628 N N . LEU A 1 80 ? 14.924 -1.835 -16.268 1.00 96.25 80 LEU A N 1
ATOM 629 C CA . LEU A 1 80 ? 14.168 -2.973 -16.802 1.00 96.25 80 LEU A CA 1
ATOM 630 C C . LEU A 1 80 ? 13.444 -3.757 -15.701 1.00 96.25 80 LEU A C 1
ATOM 632 O O . LEU A 1 80 ? 12.258 -4.037 -15.846 1.00 96.25 80 LEU A O 1
ATOM 636 N N . TYR A 1 81 ? 14.095 -4.030 -14.565 1.00 98.06 81 TYR A N 1
ATOM 637 C CA . TYR A 1 81 ? 13.415 -4.618 -13.404 1.00 98.06 81 TYR A CA 1
ATOM 638 C C . TYR A 1 81 ? 12.300 -3.716 -12.866 1.00 98.06 81 TYR A C 1
ATOM 640 O O . TYR A 1 81 ? 11.287 -4.218 -12.391 1.00 98.06 81 TYR A O 1
ATOM 648 N N . THR A 1 82 ? 12.448 -2.393 -12.970 1.00 97.81 82 THR A N 1
ATOM 649 C CA . THR A 1 82 ? 11.391 -1.448 -12.580 1.00 97.81 82 THR A CA 1
ATOM 650 C C . THR A 1 82 ? 10.174 -1.547 -13.509 1.00 97.81 82 THR A C 1
ATOM 652 O O . THR A 1 82 ? 9.042 -1.568 -13.025 1.00 97.81 82 THR A O 1
ATOM 655 N N . GLU A 1 83 ? 10.372 -1.661 -14.827 1.00 96.88 83 GLU A N 1
ATOM 656 C CA . GLU A 1 83 ? 9.269 -1.896 -15.773 1.00 96.88 83 GLU A CA 1
ATOM 657 C C . GLU A 1 83 ? 8.650 -3.294 -15.598 1.00 96.88 83 GLU A C 1
ATOM 659 O O . GLU A 1 83 ? 7.425 -3.424 -15.635 1.00 96.88 83 GLU A O 1
ATOM 664 N N . ARG A 1 84 ? 9.457 -4.323 -15.296 1.00 98.00 84 ARG A N 1
ATOM 665 C CA . ARG A 1 84 ? 8.955 -5.669 -14.966 1.00 98.00 84 ARG A CA 1
ATOM 666 C C . ARG A 1 84 ? 8.085 -5.662 -13.710 1.00 98.00 84 ARG A C 1
ATOM 668 O O . ARG A 1 84 ? 6.961 -6.159 -13.731 1.00 98.00 84 ARG A O 1
ATOM 675 N N . ALA A 1 85 ? 8.549 -5.001 -12.646 1.00 98.25 85 ALA A N 1
ATOM 676 C CA . ALA A 1 85 ? 7.783 -4.795 -11.419 1.00 98.25 85 ALA A CA 1
ATOM 677 C C . ALA A 1 85 ? 6.448 -4.089 -11.698 1.00 98.25 85 ALA A C 1
ATOM 679 O O . ALA A 1 85 ? 5.414 -4.487 -11.171 1.00 98.25 85 ALA A O 1
ATOM 680 N N . LYS A 1 86 ? 6.441 -3.069 -12.559 1.00 97.88 86 LYS A N 1
ATOM 681 C CA . LYS A 1 86 ? 5.225 -2.343 -12.947 1.00 97.88 86 LYS A CA 1
ATOM 682 C C . LYS A 1 86 ? 4.212 -3.233 -13.672 1.00 97.88 86 LYS A C 1
ATOM 684 O O . LYS A 1 86 ? 3.019 -3.109 -13.396 1.00 97.88 86 LYS A O 1
ATOM 689 N N . ALA A 1 87 ? 4.660 -4.121 -14.562 1.00 97.81 87 ALA A N 1
ATOM 690 C CA . ALA A 1 87 ? 3.799 -5.124 -15.190 1.00 97.81 87 ALA A CA 1
ATOM 691 C C . ALA A 1 87 ? 3.248 -6.111 -14.143 1.00 97.81 87 ALA A C 1
ATOM 693 O O . ALA A 1 87 ? 2.037 -6.307 -14.052 1.00 97.81 87 ALA A O 1
ATOM 694 N N . ASN A 1 88 ? 4.103 -6.622 -13.252 1.00 98.25 88 ASN A N 1
ATOM 695 C CA . ASN A 1 88 ? 3.700 -7.530 -12.172 1.00 98.25 88 ASN A CA 1
ATOM 696 C C . ASN A 1 88 ? 2.707 -6.897 -11.177 1.00 98.25 88 ASN A C 1
ATOM 698 O O . ASN A 1 88 ? 1.786 -7.568 -10.713 1.00 98.25 88 ASN A O 1
ATOM 702 N N . VAL A 1 89 ? 2.808 -5.588 -10.903 1.00 98.00 89 VAL A N 1
ATOM 703 C CA . VAL A 1 89 ? 1.805 -4.840 -10.118 1.00 98.00 89 VAL A CA 1
ATOM 704 C C . VAL A 1 89 ? 0.428 -4.886 -10.789 1.00 98.00 89 VAL A C 1
ATOM 706 O O . VAL A 1 89 ? -0.589 -4.970 -10.100 1.00 98.00 89 VAL A O 1
ATOM 709 N N . ARG A 1 90 ? 0.364 -4.829 -12.126 1.00 97.12 90 ARG A N 1
ATOM 710 C CA . ARG A 1 90 ? -0.903 -4.910 -12.876 1.00 97.12 90 ARG A CA 1
ATOM 711 C C . ARG A 1 90 ? -1.499 -6.312 -12.844 1.00 97.12 90 ARG A C 1
ATOM 713 O O . ARG A 1 90 ? -2.715 -6.432 -12.718 1.00 97.12 90 ARG A O 1
ATOM 720 N N . LEU A 1 91 ? -0.645 -7.331 -12.864 1.00 97.25 91 LEU A N 1
ATOM 721 C CA . LEU A 1 91 ? -1.021 -8.737 -12.701 1.00 97.25 91 LEU A CA 1
ATOM 722 C C . LEU A 1 91 ? -1.333 -9.124 -11.245 1.00 97.25 91 LEU A C 1
ATOM 724 O O . LEU A 1 91 ? -1.838 -10.214 -10.997 1.00 97.25 91 LEU A O 1
ATOM 728 N N . LYS A 1 92 ? -1.070 -8.230 -10.279 1.00 97.38 92 LYS A N 1
ATOM 729 C CA . LYS A 1 92 ? -1.189 -8.474 -8.830 1.00 97.38 92 LYS A CA 1
ATOM 730 C C . LYS A 1 92 ? -0.298 -9.617 -8.319 1.00 97.38 92 LYS A C 1
ATOM 732 O O . LYS A 1 92 ? -0.563 -10.169 -7.252 1.00 97.38 92 LYS A O 1
ATOM 737 N N . ASP A 1 93 ? 0.786 -9.942 -9.025 1.00 97.69 93 ASP A N 1
ATOM 738 C CA . ASP A 1 93 ? 1.803 -10.872 -8.524 1.00 97.69 93 ASP A CA 1
ATOM 739 C C . ASP A 1 93 ? 2.777 -10.140 -7.588 1.00 97.69 93 ASP A C 1
ATOM 741 O O . ASP A 1 93 ? 3.904 -9.778 -7.937 1.00 97.69 93 ASP A O 1
ATOM 745 N N . TRP A 1 94 ? 2.323 -9.902 -6.358 1.00 97.88 94 TRP A N 1
ATOM 746 C CA . TRP A 1 94 ? 3.059 -9.131 -5.354 1.00 97.88 94 TRP A CA 1
ATOM 747 C C . TRP A 1 94 ? 4.403 -9.754 -4.963 1.00 97.88 94 TRP A C 1
ATOM 749 O O . TRP A 1 94 ? 5.326 -9.034 -4.579 1.00 97.88 94 TRP A O 1
ATOM 759 N N . ARG A 1 95 ? 4.543 -11.082 -5.071 1.00 96.81 95 ARG A N 1
ATOM 760 C CA . ARG A 1 95 ? 5.802 -11.774 -4.757 1.00 96.81 95 ARG A CA 1
ATOM 761 C C . ARG A 1 95 ? 6.865 -11.443 -5.797 1.00 96.81 95 ARG A C 1
ATOM 763 O O . ARG A 1 95 ? 7.983 -11.078 -5.426 1.00 96.81 95 ARG A O 1
ATOM 770 N N . SER A 1 96 ? 6.500 -11.505 -7.076 1.00 97.50 96 SER A N 1
ATOM 771 C CA . SER A 1 96 ? 7.393 -11.128 -8.173 1.00 97.50 96 SER A CA 1
ATOM 772 C C . SER A 1 96 ? 7.733 -9.638 -8.143 1.00 97.50 96 SER A C 1
ATOM 774 O O . SER A 1 96 ? 8.897 -9.287 -8.323 1.00 97.50 96 SER A O 1
ATOM 776 N N . VAL A 1 97 ? 6.780 -8.765 -7.778 1.00 98.44 97 VAL A N 1
ATOM 777 C CA . VAL A 1 97 ? 7.052 -7.328 -7.565 1.00 98.44 97 VAL A CA 1
ATOM 778 C C . VAL A 1 97 ? 8.165 -7.114 -6.538 1.00 98.44 97 VAL A C 1
ATOM 780 O O . VAL A 1 97 ? 9.119 -6.393 -6.814 1.00 98.44 97 VAL A O 1
ATOM 783 N N . ILE A 1 98 ? 8.084 -7.748 -5.364 1.00 97.75 98 ILE A N 1
ATOM 784 C CA . ILE A 1 98 ? 9.095 -7.576 -4.306 1.00 97.75 98 ILE A CA 1
ATOM 785 C C . ILE A 1 98 ? 10.473 -8.064 -4.777 1.00 97.75 98 ILE A C 1
ATOM 787 O O . ILE A 1 98 ? 11.482 -7.403 -4.512 1.00 97.75 98 ILE A O 1
ATOM 791 N N . LYS A 1 99 ? 10.520 -9.191 -5.500 1.00 97.88 99 LYS A N 1
ATOM 792 C CA . LYS A 1 99 ? 11.759 -9.734 -6.074 1.00 97.88 99 LYS A CA 1
ATOM 793 C C . LYS A 1 99 ? 12.387 -8.756 -7.070 1.00 97.88 99 LYS A C 1
ATOM 795 O O . LYS A 1 99 ? 13.580 -8.466 -6.967 1.00 97.88 99 LYS A O 1
ATOM 800 N N . ASP A 1 100 ? 11.589 -8.228 -7.993 1.00 98.06 100 ASP A N 1
ATOM 801 C CA . ASP A 1 100 ? 12.034 -7.298 -9.033 1.00 98.06 100 ASP A CA 1
ATOM 802 C C . ASP A 1 100 ? 12.497 -5.968 -8.448 1.00 98.06 100 ASP A C 1
ATOM 804 O O . ASP A 1 100 ? 13.562 -5.467 -8.811 1.00 98.06 100 ASP A O 1
ATOM 808 N N . VAL A 1 101 ? 11.758 -5.435 -7.473 1.00 97.94 101 VAL A N 1
ATOM 809 C CA . VAL A 1 101 ? 12.169 -4.237 -6.738 1.00 97.94 101 VAL A CA 1
ATOM 810 C C . VAL A 1 101 ? 13.511 -4.462 -6.051 1.00 97.94 101 VAL A C 1
ATOM 812 O O . VAL A 1 101 ? 14.392 -3.620 -6.184 1.00 97.94 101 VAL A O 1
ATOM 815 N N . GLY A 1 102 ? 13.711 -5.604 -5.385 1.00 97.44 102 GLY A N 1
ATOM 816 C CA . GLY A 1 102 ? 14.996 -5.930 -4.763 1.00 97.44 102 GLY A CA 1
ATOM 817 C C . GLY A 1 102 ? 16.155 -5.913 -5.764 1.00 97.44 102 GLY A C 1
ATOM 818 O O . GLY A 1 102 ? 17.207 -5.336 -5.487 1.00 97.44 102 GLY A O 1
ATOM 819 N N . GLN A 1 103 ? 15.946 -6.474 -6.959 1.00 97.31 103 GLN A N 1
ATOM 820 C CA . GLN A 1 103 ? 16.934 -6.440 -8.040 1.00 97.31 103 GLN A CA 1
ATOM 821 C C . GLN A 1 103 ? 17.189 -5.016 -8.563 1.00 97.31 103 GLN A C 1
ATOM 823 O O . GLN A 1 103 ? 18.342 -4.665 -8.834 1.00 97.31 103 GLN A O 1
ATOM 828 N N . ALA A 1 104 ? 16.149 -4.189 -8.686 1.00 97.25 104 ALA A N 1
ATOM 829 C CA . ALA A 1 104 ? 16.276 -2.801 -9.117 1.00 97.25 104 ALA A CA 1
ATOM 830 C C . ALA A 1 104 ? 17.051 -1.956 -8.093 1.00 97.25 104 ALA A C 1
ATOM 832 O O . ALA A 1 104 ? 18.045 -1.324 -8.449 1.00 97.25 104 ALA A O 1
ATOM 833 N N . THR A 1 105 ? 16.660 -2.003 -6.815 1.00 96.31 105 THR A N 1
ATOM 834 C CA . THR A 1 105 ? 17.262 -1.190 -5.745 1.00 96.31 105 THR A CA 1
ATOM 835 C C . THR A 1 105 ? 18.687 -1.612 -5.409 1.00 96.31 105 THR A C 1
ATOM 837 O O . THR A 1 105 ? 19.497 -0.769 -5.040 1.00 96.31 105 THR A O 1
ATOM 840 N N . TYR A 1 106 ? 19.015 -2.903 -5.561 1.00 95.88 106 TYR A N 1
ATOM 841 C CA . TYR A 1 106 ? 20.386 -3.395 -5.392 1.00 95.88 106 TYR A CA 1
ATOM 842 C C . TYR A 1 106 ? 21.347 -2.771 -6.413 1.00 95.88 106 TYR A C 1
ATOM 844 O O . TYR A 1 106 ? 22.497 -2.488 -6.094 1.00 95.88 106 TYR A O 1
ATOM 852 N N . ARG A 1 107 ? 20.871 -2.536 -7.641 1.00 95.25 107 ARG A N 1
ATOM 853 C CA . ARG A 1 107 ? 21.673 -1.958 -8.729 1.00 95.25 107 ARG A CA 1
ATOM 854 C C . ARG A 1 107 ? 21.657 -0.435 -8.727 1.00 95.25 107 ARG A C 1
ATOM 856 O O . ARG A 1 107 ? 22.670 0.182 -9.035 1.00 95.25 107 ARG A O 1
ATOM 863 N N . ASN A 1 108 ? 20.511 0.167 -8.419 1.00 94.00 108 ASN A N 1
ATOM 864 C CA . ASN A 1 108 ? 20.349 1.612 -8.367 1.00 94.00 108 ASN A CA 1
ATOM 865 C C . ASN A 1 108 ? 19.389 2.011 -7.239 1.00 94.00 108 ASN A C 1
ATOM 867 O O . ASN A 1 108 ? 18.168 1.976 -7.394 1.00 94.00 108 ASN A O 1
ATOM 871 N N . HIS A 1 109 ? 19.967 2.436 -6.117 1.00 93.25 109 HIS A N 1
ATOM 872 C CA . HIS A 1 109 ? 19.230 2.871 -4.930 1.00 93.25 109 HIS A CA 1
ATOM 873 C C . HIS A 1 109 ? 18.498 4.210 -5.131 1.00 93.25 109 HIS A C 1
ATOM 875 O O . HIS A 1 109 ? 17.549 4.509 -4.419 1.00 93.25 109 HIS A O 1
ATOM 881 N N . SER A 1 110 ? 18.905 5.027 -6.107 1.00 92.69 110 SER A N 1
ATOM 882 C CA . SER A 1 110 ? 18.312 6.352 -6.333 1.00 92.69 110 SER A CA 1
ATOM 883 C C . SER A 1 110 ? 16.951 6.301 -7.039 1.00 92.69 110 SER A C 1
ATOM 885 O O . SER A 1 110 ? 16.285 7.329 -7.162 1.00 92.69 110 SER A O 1
ATOM 887 N N . LEU A 1 111 ? 16.528 5.135 -7.541 1.00 93.56 111 LEU A N 1
ATOM 888 C CA . LEU A 1 111 ? 15.230 4.978 -8.195 1.00 93.56 111 LEU A CA 1
ATOM 889 C C . LEU A 1 111 ? 14.115 4.951 -7.152 1.00 93.56 111 LEU A C 1
ATOM 891 O O . LEU A 1 111 ? 14.007 3.996 -6.399 1.00 93.56 111 LEU A O 1
ATOM 895 N N . VAL A 1 112 ? 13.232 5.947 -7.165 1.00 95.25 112 VAL A N 1
ATOM 896 C CA . VAL A 1 112 ? 12.095 6.047 -6.229 1.00 95.25 112 VAL A CA 1
ATOM 897 C C . VAL A 1 112 ? 10.975 5.050 -6.551 1.00 95.25 112 VAL A C 1
ATOM 899 O O . VAL A 1 112 ? 10.371 4.460 -5.657 1.00 95.25 112 VAL A O 1
ATOM 902 N N . GLN A 1 113 ? 10.695 4.839 -7.840 1.00 95.62 113 GLN A N 1
ATOM 903 C CA . GLN A 1 113 ? 9.550 4.049 -8.301 1.00 95.62 113 GLN A CA 1
ATOM 904 C C . GLN A 1 113 ? 9.522 2.599 -7.758 1.00 95.62 113 GLN A C 1
ATOM 906 O O . GLN A 1 113 ? 8.446 2.161 -7.344 1.00 95.62 113 GLN A O 1
ATOM 911 N N . PRO A 1 114 ? 10.651 1.860 -7.686 1.00 97.50 114 PRO A N 1
ATOM 912 C CA . PRO A 1 114 ? 10.695 0.541 -7.055 1.00 97.50 114 PRO A CA 1
ATOM 913 C C . PRO A 1 114 ? 10.223 0.523 -5.593 1.00 97.50 114 PRO A C 1
ATOM 915 O O . PRO A 1 114 ? 9.423 -0.339 -5.234 1.00 97.50 114 PRO A O 1
ATOM 918 N N . TYR A 1 115 ? 10.642 1.486 -4.762 1.00 97.56 115 TYR A N 1
ATOM 919 C CA . TYR A 1 115 ? 10.215 1.579 -3.354 1.00 97.56 115 TYR A CA 1
ATOM 920 C C . TYR A 1 115 ? 8.695 1.749 -3.253 1.00 97.56 115 TYR A C 1
ATOM 922 O O . TYR A 1 115 ? 8.043 1.074 -2.459 1.00 97.56 115 TYR A O 1
ATOM 930 N N . LEU A 1 116 ? 8.104 2.577 -4.125 1.00 97.50 116 LEU A N 1
ATOM 931 C CA . LEU A 1 116 ? 6.650 2.757 -4.189 1.00 97.50 116 LEU A CA 1
ATOM 932 C C . LEU A 1 116 ? 5.920 1.465 -4.588 1.00 97.50 116 LEU A C 1
ATOM 934 O O . LEU A 1 116 ? 4.892 1.137 -3.996 1.00 97.50 116 LEU A O 1
ATOM 938 N N . PHE A 1 117 ? 6.448 0.705 -5.553 1.00 98.25 117 PHE A N 1
ATOM 939 C CA . PHE A 1 117 ? 5.871 -0.590 -5.929 1.00 98.25 117 PHE A CA 1
ATOM 940 C C . PHE A 1 117 ? 5.979 -1.626 -4.810 1.00 98.25 117 PHE A C 1
ATOM 942 O O . PHE A 1 117 ? 5.023 -2.365 -4.574 1.00 98.25 117 PHE A O 1
ATOM 949 N N . ARG A 1 118 ? 7.101 -1.668 -4.082 1.00 98.19 118 ARG A N 1
ATOM 950 C CA . ARG A 1 118 ? 7.252 -2.557 -2.923 1.00 98.19 118 ARG A CA 1
ATOM 951 C C . ARG A 1 118 ? 6.324 -2.158 -1.784 1.00 98.19 118 ARG A C 1
ATOM 953 O O . ARG A 1 118 ? 5.680 -3.041 -1.232 1.00 98.19 118 ARG A O 1
ATOM 960 N N . ALA A 1 119 ? 6.175 -0.869 -1.484 1.00 97.75 119 ALA A N 1
ATOM 961 C CA . ALA A 1 119 ? 5.199 -0.396 -0.504 1.00 97.75 119 ALA A CA 1
ATOM 962 C C . ALA A 1 119 ? 3.764 -0.805 -0.884 1.00 97.75 119 ALA A C 1
ATOM 964 O O . ALA A 1 119 ? 3.038 -1.339 -0.047 1.00 97.75 119 ALA A O 1
ATOM 965 N N . GLN A 1 120 ? 3.383 -0.650 -2.158 1.00 97.56 120 GLN A N 1
ATOM 966 C CA . GLN A 1 120 ? 2.087 -1.109 -2.667 1.00 97.56 120 GLN A CA 1
ATOM 967 C C . GLN A 1 120 ? 1.912 -2.631 -2.517 1.00 97.56 120 GLN A C 1
ATOM 969 O O . GLN A 1 120 ? 0.865 -3.089 -2.060 1.00 97.56 120 GLN A O 1
ATOM 974 N N . ALA A 1 121 ? 2.932 -3.419 -2.866 1.00 98.00 121 ALA A N 1
ATOM 975 C CA . ALA A 1 121 ? 2.907 -4.873 -2.717 1.00 98.00 121 ALA A CA 1
ATOM 976 C C . ALA A 1 121 ? 2.797 -5.301 -1.243 1.00 98.00 121 ALA A C 1
ATOM 978 O O . ALA A 1 121 ? 2.033 -6.205 -0.922 1.00 98.00 121 ALA A O 1
ATOM 979 N N . LEU A 1 122 ? 3.513 -4.632 -0.335 1.00 97.69 122 LEU A N 1
ATOM 980 C CA . LEU A 1 122 ? 3.446 -4.888 1.105 1.00 97.69 122 LEU A CA 1
ATOM 981 C C . LEU A 1 122 ? 2.053 -4.588 1.670 1.00 97.69 122 LEU A C 1
ATOM 983 O O . LEU A 1 122 ? 1.528 -5.394 2.432 1.00 97.69 122 LEU A O 1
ATOM 987 N N . GLN A 1 123 ? 1.424 -3.484 1.256 1.00 96.25 123 GLN A N 1
ATOM 988 C CA . GLN A 1 123 ? 0.044 -3.168 1.641 1.00 96.25 123 GLN A CA 1
ATOM 989 C C . GLN A 1 123 ? -0.951 -4.219 1.142 1.00 96.25 123 GLN A C 1
ATOM 991 O O . GLN A 1 123 ? -1.842 -4.607 1.891 1.00 96.25 123 GLN A O 1
ATOM 996 N N . ALA A 1 124 ? -0.792 -4.699 -0.095 1.00 96.19 124 ALA A N 1
ATOM 997 C CA . ALA A 1 124 ? -1.655 -5.736 -0.660 1.00 96.19 124 ALA A CA 1
ATOM 998 C C . ALA A 1 124 ? -1.484 -7.108 0.020 1.00 96.19 124 ALA A C 1
ATOM 1000 O O . ALA A 1 124 ? -2.380 -7.942 -0.050 1.00 96.19 124 ALA A O 1
ATOM 1001 N N . LEU A 1 125 ? -0.343 -7.330 0.677 1.00 96.06 125 LEU A N 1
ATOM 1002 C CA . LEU A 1 125 ? -0.043 -8.513 1.486 1.00 96.06 125 LEU A CA 1
ATOM 1003 C C . LEU A 1 125 ? -0.339 -8.303 2.984 1.00 96.06 125 LEU A C 1
ATOM 1005 O O . LEU A 1 125 ? 0.163 -9.070 3.800 1.00 96.06 125 LEU A O 1
ATOM 1009 N N . GLU A 1 126 ? -1.076 -7.247 3.352 1.00 94.75 126 GLU A N 1
ATOM 1010 C CA . GLU A 1 126 ? -1.432 -6.880 4.739 1.00 94.75 126 GLU A CA 1
ATOM 1011 C C . GLU A 1 126 ? -0.226 -6.599 5.662 1.00 94.75 126 GLU A C 1
ATOM 1013 O O . GLU A 1 126 ? -0.346 -6.444 6.877 1.00 94.75 126 GLU A O 1
ATOM 1018 N N . ARG A 1 127 ? 0.968 -6.423 5.087 1.00 96.31 127 ARG A N 1
ATOM 1019 C CA . ARG A 1 127 ? 2.204 -6.061 5.798 1.00 96.31 127 ARG A CA 1
ATOM 1020 C C . ARG A 1 127 ? 2.315 -4.546 5.952 1.00 96.31 127 ARG A C 1
ATOM 1022 O O . ARG A 1 127 ? 3.274 -3.917 5.502 1.00 96.31 127 ARG A O 1
ATOM 1029 N N . HIS A 1 128 ? 1.305 -3.942 6.575 1.00 95.25 128 HIS A N 1
ATOM 1030 C CA . HIS A 1 128 ? 1.167 -2.485 6.665 1.00 95.25 128 HIS A CA 1
ATOM 1031 C C . HIS A 1 128 ? 2.314 -1.804 7.425 1.00 95.25 128 HIS A C 1
ATOM 1033 O O . HIS A 1 128 ? 2.717 -0.704 7.056 1.00 95.25 128 HIS A O 1
ATOM 1039 N N . GLU A 1 129 ? 2.874 -2.452 8.450 1.00 96.62 129 GLU A N 1
ATOM 1040 C CA . GLU A 1 129 ? 4.017 -1.909 9.199 1.00 96.62 129 GLU A CA 1
ATOM 1041 C C . GLU A 1 129 ? 5.262 -1.767 8.324 1.00 96.62 129 GLU A C 1
ATOM 1043 O O . GLU A 1 129 ? 5.922 -0.729 8.343 1.00 96.62 129 GLU A O 1
ATOM 1048 N N . ASP A 1 130 ? 5.558 -2.795 7.529 1.00 97.44 130 ASP A N 1
ATOM 1049 C CA . ASP A 1 130 ? 6.701 -2.791 6.619 1.00 97.44 130 ASP A CA 1
ATOM 1050 C C . ASP A 1 130 ? 6.517 -1.735 5.525 1.00 97.44 130 ASP A C 1
ATOM 1052 O O . ASP A 1 130 ? 7.466 -1.037 5.177 1.00 97.44 130 ASP A O 1
ATOM 1056 N N . ALA A 1 131 ? 5.289 -1.568 5.023 1.00 97.88 131 ALA A N 1
ATOM 1057 C CA . ALA A 1 131 ? 4.975 -0.542 4.033 1.00 97.88 131 ALA A CA 1
ATOM 1058 C C . ALA A 1 131 ? 5.201 0.883 4.567 1.00 97.88 131 ALA A C 1
ATOM 1060 O O . ALA A 1 131 ? 5.726 1.729 3.845 1.00 97.88 131 ALA A O 1
ATOM 1061 N N . VAL A 1 132 ? 4.832 1.155 5.825 1.00 97.81 132 VAL A N 1
ATOM 1062 C CA . VAL A 1 132 ? 5.085 2.460 6.459 1.00 97.81 132 VAL A CA 1
ATOM 1063 C C . VAL A 1 132 ? 6.585 2.698 6.613 1.00 97.81 132 VAL A C 1
ATOM 1065 O O . VAL A 1 132 ? 7.064 3.740 6.176 1.00 97.81 132 VAL A O 1
ATOM 1068 N N . LYS A 1 133 ? 7.337 1.722 7.142 1.00 97.75 133 LYS A N 1
ATOM 1069 C CA . LYS A 1 133 ? 8.800 1.833 7.303 1.00 97.75 133 LYS A CA 1
ATOM 1070 C C . LYS A 1 133 ? 9.505 2.113 5.976 1.00 97.75 133 LYS A C 1
ATOM 1072 O O . LYS A 1 133 ? 10.390 2.962 5.909 1.00 97.75 133 LYS A O 1
ATOM 1077 N N . GLU A 1 134 ? 9.100 1.411 4.921 1.00 97.12 134 GLU A N 1
ATOM 1078 C CA . GLU A 1 134 ? 9.622 1.591 3.566 1.00 97.12 134 GLU A CA 1
ATOM 1079 C C . GLU A 1 134 ? 9.406 3.028 3.064 1.00 97.12 134 GLU A C 1
ATOM 1081 O O . GLU A 1 134 ? 10.338 3.670 2.578 1.00 97.12 134 GLU A O 1
ATOM 1086 N N . LEU A 1 135 ? 8.186 3.554 3.205 1.00 97.75 135 LEU A N 1
ATOM 1087 C CA . LEU A 1 135 ? 7.838 4.897 2.738 1.00 97.75 135 LEU A CA 1
ATOM 1088 C C . LEU A 1 135 ? 8.457 6.002 3.603 1.00 97.75 135 LEU A C 1
ATOM 1090 O O . LEU A 1 135 ? 8.843 7.038 3.071 1.00 97.75 135 LEU A O 1
ATOM 1094 N N . GLU A 1 136 ? 8.596 5.794 4.912 1.00 97.31 136 GLU A N 1
ATOM 1095 C CA . GLU A 1 136 ? 9.317 6.715 5.799 1.00 97.31 136 GLU A CA 1
ATOM 1096 C C . GLU A 1 136 ? 10.811 6.752 5.474 1.00 97.31 136 GLU A C 1
ATOM 1098 O O . GLU A 1 136 ? 11.403 7.831 5.405 1.00 97.31 136 GLU A O 1
ATOM 1103 N N . SER A 1 137 ? 11.412 5.589 5.198 1.00 96.38 137 SER A N 1
ATOM 1104 C CA . SER A 1 137 ? 12.787 5.522 4.709 1.00 96.38 137 SER A CA 1
ATOM 1105 C C . SER A 1 137 ? 12.922 6.301 3.401 1.00 96.38 137 SER A C 1
ATOM 1107 O O . SER A 1 137 ? 13.794 7.160 3.301 1.00 96.38 137 SER A O 1
ATOM 1109 N N . LEU A 1 138 ? 12.018 6.094 2.440 1.00 96.25 138 LEU A N 1
ATOM 1110 C CA . LEU A 1 138 ? 11.981 6.853 1.187 1.00 96.25 138 LEU A CA 1
ATOM 1111 C C . LEU A 1 138 ? 11.845 8.369 1.418 1.00 96.25 138 LEU A C 1
ATOM 1113 O O . LEU A 1 138 ? 12.561 9.154 0.799 1.00 96.25 138 LEU A O 1
ATOM 1117 N N . MET A 1 139 ? 10.971 8.791 2.333 1.00 96.75 139 MET A N 1
ATOM 1118 C CA . MET A 1 139 ? 10.748 10.203 2.663 1.00 96.75 139 MET A CA 1
ATOM 1119 C C . MET A 1 139 ? 12.005 10.878 3.227 1.00 96.75 139 MET A C 1
ATOM 1121 O O . MET A 1 139 ? 12.212 12.066 2.995 1.00 96.75 139 MET A O 1
ATOM 1125 N N . SER A 1 140 ? 12.861 10.134 3.935 1.00 96.62 140 SER A N 1
ATOM 1126 C CA . SER A 1 140 ? 14.061 10.703 4.559 1.00 96.62 140 SER A CA 1
ATOM 1127 C C . SER A 1 140 ? 15.093 11.219 3.549 1.00 96.62 140 SER A C 1
ATOM 1129 O O . SER A 1 140 ? 15.752 12.221 3.813 1.00 96.62 140 SER A O 1
ATOM 1131 N N . TRP A 1 141 ? 15.211 10.579 2.381 1.00 94.81 141 TRP A N 1
ATOM 1132 C CA . TRP A 1 141 ? 16.149 10.977 1.325 1.00 94.81 141 TRP A CA 1
ATOM 1133 C C . TRP A 1 141 ? 15.463 11.524 0.066 1.00 94.81 141 TRP A C 1
ATOM 1135 O O . TRP A 1 141 ? 16.137 12.082 -0.799 1.00 94.81 141 TRP A O 1
ATOM 1145 N N . HIS A 1 142 ? 14.134 11.414 -0.039 1.00 93.94 142 HIS A N 1
ATOM 1146 C CA . HIS A 1 142 ? 13.342 11.985 -1.131 1.00 93.94 142 HIS A CA 1
ATOM 1147 C C . HIS A 1 142 ? 12.063 12.692 -0.621 1.00 93.94 142 HIS A C 1
ATOM 1149 O O . HIS A 1 142 ? 10.943 12.235 -0.891 1.00 93.94 142 HIS A O 1
ATOM 1155 N N . PRO A 1 143 ? 12.204 13.823 0.103 1.00 94.88 143 PRO A N 1
ATOM 1156 C CA . PRO A 1 143 ? 11.102 14.513 0.771 1.00 94.88 143 PRO A CA 1
ATOM 1157 C C . PRO A 1 143 ? 10.272 15.354 -0.208 1.00 94.88 143 PRO A C 1
ATOM 1159 O O . PRO A 1 143 ? 10.386 16.577 -0.270 1.00 94.88 143 PRO A O 1
ATOM 1162 N N . VAL A 1 144 ? 9.428 14.693 -0.994 1.00 94.06 144 VAL A N 1
ATOM 1163 C CA . VAL A 1 144 ? 8.486 15.344 -1.915 1.00 94.06 144 VAL A CA 1
ATOM 1164 C C . VAL A 1 144 ? 7.051 15.130 -1.454 1.00 94.06 144 VAL A C 1
ATOM 1166 O O . VAL A 1 144 ? 6.717 14.099 -0.871 1.00 94.06 144 VAL A O 1
ATOM 1169 N N . GLU A 1 145 ? 6.182 16.088 -1.767 1.00 94.62 145 GLU A N 1
ATOM 1170 C CA . GLU A 1 145 ? 4.768 16.081 -1.371 1.00 94.62 145 GLU A CA 1
ATOM 1171 C C . GLU A 1 145 ? 4.041 14.783 -1.768 1.00 94.62 145 GLU A C 1
ATOM 1173 O O . GLU A 1 145 ? 3.299 14.204 -0.976 1.00 94.62 145 GLU A O 1
ATOM 1178 N N . SER A 1 146 ? 4.321 14.244 -2.958 1.00 93.12 146 SER A N 1
ATOM 1179 C CA . SER A 1 146 ? 3.721 12.983 -3.410 1.00 93.12 146 SER A CA 1
ATOM 1180 C C . SER A 1 146 ? 4.114 11.774 -2.551 1.00 93.12 146 SER A C 1
ATOM 1182 O O . SER A 1 146 ? 3.292 10.878 -2.359 1.00 93.12 146 SER A O 1
ATOM 1184 N N . VAL A 1 147 ? 5.337 11.744 -2.007 1.00 94.31 147 VAL A N 1
ATOM 1185 C CA . VAL A 1 147 ? 5.799 10.694 -1.083 1.00 94.31 147 VAL A CA 1
ATOM 1186 C C . VAL A 1 147 ? 5.182 10.903 0.294 1.00 94.31 147 VAL A C 1
ATOM 1188 O O . VAL A 1 147 ? 4.714 9.937 0.891 1.00 94.31 147 VAL A O 1
ATOM 1191 N N . TYR A 1 148 ? 5.087 12.150 0.761 1.00 94.56 148 TYR A N 1
ATOM 1192 C CA . TYR A 1 148 ? 4.404 12.477 2.013 1.00 94.56 148 TYR A CA 1
ATOM 1193 C C . TYR A 1 148 ? 2.959 11.958 2.026 1.00 94.56 148 TYR A C 1
ATOM 1195 O O . TYR A 1 148 ? 2.569 11.239 2.945 1.00 94.56 148 TYR A O 1
ATOM 1203 N N . HIS A 1 149 ? 2.189 12.211 0.964 1.00 95.31 149 HIS A N 1
ATOM 1204 C CA . HIS A 1 149 ? 0.827 11.683 0.856 1.00 95.31 149 HIS A CA 1
ATOM 1205 C C . HIS A 1 149 ? 0.773 10.153 0.903 1.00 95.31 149 HIS A C 1
ATOM 1207 O O . HIS A 1 149 ? -0.147 9.594 1.498 1.00 95.31 149 HIS A O 1
ATOM 1213 N N . LYS A 1 150 ? 1.765 9.465 0.324 1.00 96.19 150 LYS A N 1
ATOM 1214 C CA . LYS A 1 150 ? 1.859 8.000 0.383 1.00 96.19 150 LYS A CA 1
ATOM 1215 C C . LYS A 1 150 ? 2.172 7.497 1.790 1.00 96.19 150 LYS A C 1
ATOM 1217 O O . LYS A 1 150 ? 1.594 6.495 2.205 1.00 96.19 150 LYS A O 1
ATOM 1222 N N . VAL A 1 151 ? 3.044 8.186 2.527 1.00 96.88 151 VAL A N 1
ATOM 1223 C CA . VAL A 1 151 ? 3.337 7.881 3.937 1.00 96.88 151 VAL A CA 1
ATOM 1224 C C . VAL A 1 151 ? 2.075 8.027 4.784 1.00 96.88 151 VAL A C 1
ATOM 1226 O O . VAL A 1 151 ? 1.738 7.107 5.527 1.00 96.88 151 VAL A O 1
ATOM 1229 N N . GLU A 1 152 ? 1.349 9.138 4.649 1.00 94.88 152 GLU A N 1
ATOM 1230 C CA . GLU A 1 152 ? 0.118 9.373 5.412 1.00 94.88 152 GLU A CA 1
ATOM 1231 C C . GLU A 1 152 ? -0.982 8.366 5.057 1.00 94.88 152 GLU A C 1
ATOM 1233 O O . GLU A 1 152 ? -1.619 7.808 5.951 1.00 94.88 152 GLU A O 1
ATOM 1238 N N . GLU A 1 153 ? -1.148 8.041 3.771 1.00 94.12 153 GLU A N 1
ATOM 1239 C CA . GLU A 1 153 ? -2.048 6.976 3.311 1.00 94.12 153 GLU A CA 1
ATOM 1240 C C . GLU A 1 153 ? -1.681 5.623 3.947 1.00 94.12 153 GLU A C 1
ATOM 1242 O O . GLU A 1 153 ? -2.541 4.929 4.493 1.00 94.12 153 GLU A O 1
ATOM 1247 N N . ALA A 1 154 ? -0.396 5.256 3.949 1.00 96.12 154 ALA A N 1
ATOM 1248 C CA . ALA A 1 154 ? 0.069 4.011 4.554 1.00 96.12 154 ALA A CA 1
ATOM 1249 C C . ALA A 1 154 ? -0.128 3.982 6.077 1.00 96.12 154 ALA A C 1
ATOM 1251 O O . ALA A 1 154 ? -0.564 2.964 6.618 1.00 96.12 154 ALA A O 1
ATOM 1252 N N . LYS A 1 155 ? 0.139 5.096 6.770 1.00 95.25 155 LYS A N 1
ATOM 1253 C CA . LYS A 1 155 ? -0.103 5.241 8.214 1.00 95.25 155 LYS A CA 1
ATOM 1254 C C . LYS A 1 155 ? -1.582 5.126 8.546 1.00 95.25 155 LYS A C 1
ATOM 1256 O O . LYS A 1 155 ? -1.931 4.466 9.522 1.00 95.25 155 LYS A O 1
ATOM 1261 N N . PHE A 1 156 ? -2.446 5.734 7.739 1.00 91.69 156 PHE A N 1
ATOM 1262 C CA . PHE A 1 156 ? -3.889 5.618 7.893 1.00 91.69 156 PHE A CA 1
ATOM 1263 C C . PHE A 1 156 ? -4.347 4.162 7.752 1.00 91.69 156 PHE A C 1
ATOM 1265 O O . PHE A 1 156 ? -5.069 3.663 8.613 1.00 91.69 156 PHE A O 1
ATOM 1272 N N . LEU A 1 157 ? -3.873 3.444 6.727 1.00 92.19 157 LEU A N 1
ATOM 1273 C CA . LEU A 1 157 ? -4.183 2.021 6.548 1.00 92.19 157 LEU A CA 1
ATOM 1274 C C . LEU A 1 157 ? -3.682 1.167 7.718 1.00 92.19 157 LEU A C 1
ATOM 1276 O O . LEU A 1 157 ? -4.412 0.301 8.197 1.00 92.19 157 LEU A O 1
ATOM 1280 N N . LEU A 1 158 ? -2.479 1.443 8.226 1.00 93.69 158 LEU A N 1
ATOM 1281 C CA . LEU A 1 158 ? -1.936 0.756 9.395 1.00 93.69 158 LEU A CA 1
ATOM 1282 C C . LEU A 1 158 ? -2.815 0.961 10.637 1.00 93.69 158 LEU A C 1
ATOM 1284 O O . LEU A 1 158 ? -3.137 -0.008 11.325 1.00 93.69 158 LEU A O 1
ATOM 1288 N N . ARG A 1 159 ? -3.238 2.200 10.915 1.00 90.88 159 ARG A N 1
ATOM 1289 C CA . ARG A 1 159 ? -4.157 2.504 12.026 1.00 90.88 159 ARG A CA 1
ATOM 1290 C C . ARG A 1 159 ? -5.513 1.830 11.825 1.00 90.88 159 ARG A C 1
ATOM 1292 O O . ARG A 1 159 ? -6.027 1.202 12.749 1.00 90.88 159 ARG A O 1
ATOM 1299 N N . LYS A 1 160 ? -6.049 1.868 10.600 1.00 89.25 160 LYS A N 1
ATOM 1300 C CA . LYS A 1 160 ? -7.302 1.199 10.223 1.00 89.25 160 LYS A CA 1
ATOM 1301 C C . LYS A 1 160 ? -7.250 -0.317 10.427 1.00 89.25 160 LYS A C 1
ATOM 1303 O O . LYS A 1 160 ? -8.264 -0.892 10.805 1.00 89.25 160 LYS A O 1
ATOM 1308 N N . HIS A 1 161 ? -6.107 -0.950 10.178 1.00 88.50 161 HIS A N 1
ATOM 1309 C CA . HIS A 1 161 ? -5.913 -2.385 10.391 1.00 88.50 161 HIS A CA 1
ATOM 1310 C C . HIS A 1 161 ? -5.698 -2.733 11.874 1.00 88.50 161 HIS A C 1
ATOM 1312 O O . HIS A 1 161 ? -6.181 -3.755 12.346 1.00 88.50 161 HIS A O 1
ATOM 1318 N N . LYS 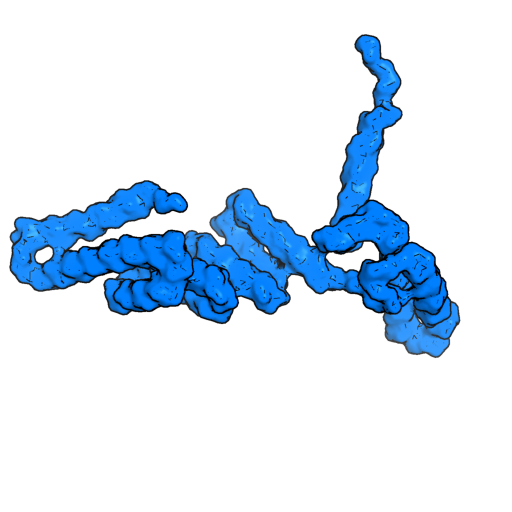A 1 162 ? -4.985 -1.889 12.634 1.00 88.31 162 LYS A N 1
ATOM 1319 C CA . LYS A 1 162 ? -4.707 -2.115 14.066 1.00 88.31 162 LYS A CA 1
ATOM 1320 C C . LYS A 1 162 ? -5.881 -1.808 14.995 1.00 88.31 162 LYS A C 1
ATOM 1322 O O . LYS A 1 162 ? -5.871 -2.244 16.146 1.00 88.31 162 LYS A O 1
ATOM 1327 N N . ARG A 1 163 ? -6.858 -1.017 14.550 1.00 87.19 163 ARG A N 1
ATOM 1328 C CA . ARG A 1 163 ? -7.997 -0.632 15.392 1.00 87.19 163 ARG A CA 1
ATOM 1329 C C . ARG A 1 163 ? -8.856 -1.842 15.759 1.00 87.19 163 ARG A C 1
ATOM 1331 O O . ARG A 1 163 ? -9.020 -2.779 14.984 1.00 87.19 163 ARG A O 1
ATOM 1338 N N . LYS A 1 164 ? -9.488 -1.757 16.926 1.00 86.69 164 LYS A N 1
ATOM 1339 C CA . LYS A 1 164 ? -10.444 -2.760 17.395 1.00 86.69 164 LYS A CA 1
ATOM 1340 C C . LYS A 1 164 ? -11.741 -2.687 16.580 1.00 86.69 164 LYS A C 1
ATOM 1342 O O . LYS A 1 164 ? -12.218 -1.597 16.239 1.00 86.69 164 LYS A O 1
ATOM 1347 N N . ASN A 1 165 ? -12.335 -3.844 16.294 1.00 90.12 165 ASN A N 1
ATOM 1348 C CA . ASN A 1 165 ? -13.664 -3.907 15.699 1.00 90.12 165 ASN A CA 1
ATOM 1349 C C . ASN A 1 165 ? -14.732 -3.725 16.793 1.00 90.12 165 ASN A C 1
ATOM 1351 O O . ASN A 1 165 ? -15.017 -4.645 17.555 1.00 90.12 165 ASN A O 1
ATOM 1355 N N . TYR A 1 166 ? -15.321 -2.533 16.899 1.00 92.19 166 TYR A N 1
ATOM 1356 C CA . TYR A 1 166 ? -16.282 -2.206 17.958 1.00 92.19 166 TYR A CA 1
ATOM 1357 C C . TYR A 1 166 ? -17.587 -3.000 17.855 1.00 92.19 166 TYR A C 1
ATOM 1359 O O . TYR A 1 166 ? -18.214 -3.278 18.876 1.00 92.19 166 TYR A O 1
ATOM 1367 N N . TYR A 1 167 ? -17.963 -3.425 16.647 1.00 91.69 167 TYR A N 1
ATOM 1368 C CA . TYR A 1 167 ? -19.106 -4.313 16.449 1.00 91.69 167 TYR A CA 1
ATOM 1369 C C . TYR A 1 167 ? -18.845 -5.690 17.078 1.00 91.69 167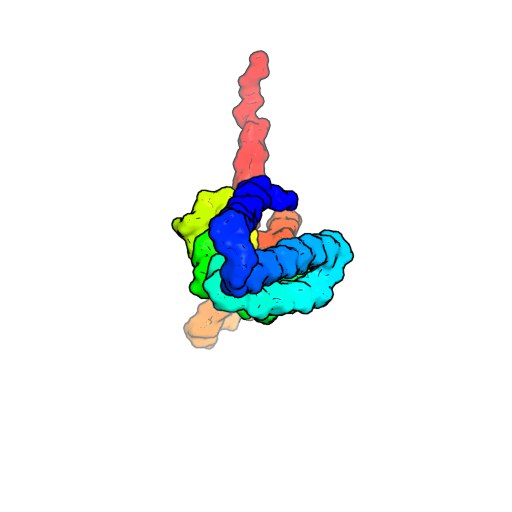 TYR A C 1
ATOM 1371 O O . TYR A 1 167 ? -19.679 -6.196 17.826 1.00 91.69 167 TYR A O 1
ATOM 1379 N N . GLU A 1 168 ? -17.644 -6.245 16.889 1.00 91.88 168 GLU A N 1
ATOM 1380 C CA . GLU A 1 168 ? -17.226 -7.505 17.524 1.00 91.88 168 GLU A CA 1
ATOM 1381 C C . GLU A 1 168 ? -17.084 -7.364 19.049 1.00 91.88 168 GLU A C 1
ATOM 1383 O O . GLU A 1 168 ? -17.525 -8.239 19.799 1.00 91.88 168 GLU A O 1
ATOM 1388 N N . VAL A 1 169 ? -16.556 -6.229 19.529 1.00 91.81 169 VAL A N 1
ATOM 1389 C CA . VAL A 1 169 ? -16.449 -5.924 20.970 1.00 91.81 169 VAL A CA 1
ATOM 1390 C C . VAL A 1 169 ? -17.818 -5.882 21.652 1.00 91.81 169 VAL A C 1
ATOM 1392 O O . VAL A 1 169 ? -17.928 -6.287 22.809 1.00 91.81 169 VAL A O 1
ATOM 1395 N N . LEU A 1 170 ? -18.866 -5.424 20.965 1.00 91.44 170 LEU A N 1
ATOM 1396 C CA . LEU A 1 170 ? -20.239 -5.470 21.479 1.00 91.44 170 LEU A CA 1
ATOM 1397 C C . LEU A 1 170 ? -20.956 -6.791 21.159 1.00 91.44 170 LEU A C 1
ATOM 1399 O O . LEU A 1 170 ? -21.961 -7.099 21.791 1.00 91.44 170 LEU A O 1
ATOM 1403 N N . GLY A 1 171 ? -20.432 -7.596 20.233 1.00 91.56 171 GLY A N 1
ATOM 1404 C CA . GLY A 1 171 ? -21.049 -8.849 19.796 1.00 91.56 171 GLY A CA 1
ATOM 1405 C C . GLY A 1 171 ? -22.268 -8.647 18.899 1.00 91.56 171 GLY A C 1
ATOM 1406 O O . GLY A 1 171 ? -23.186 -9.462 18.926 1.00 91.56 171 GLY A O 1
ATOM 1407 N N . VAL A 1 172 ? -22.298 -7.556 18.134 1.00 93.50 172 VAL A N 1
ATOM 1408 C CA . VAL A 1 172 ? -23.401 -7.209 17.230 1.00 93.50 172 VAL A CA 1
ATOM 1409 C C . VAL A 1 172 ? -22.923 -7.213 15.776 1.00 93.50 172 VAL A C 1
ATOM 1411 O O . VAL A 1 172 ? -21.743 -6.963 15.521 1.00 93.50 172 VAL A O 1
ATOM 1414 N N . PRO A 1 173 ? -23.803 -7.481 14.794 1.00 92.50 173 PRO A N 1
ATOM 1415 C CA . PRO A 1 173 ? -23.433 -7.360 13.389 1.00 92.50 173 PRO A CA 1
ATOM 1416 C C . PRO A 1 173 ? -23.178 -5.893 13.007 1.00 92.50 173 PRO A C 1
ATOM 1418 O O . PRO A 1 173 ? -23.711 -4.972 13.624 1.00 92.50 173 PRO A O 1
ATOM 1421 N N . SER A 1 174 ? -22.420 -5.662 11.934 1.00 87.50 174 SER A N 1
ATOM 1422 C CA . SER A 1 174 ? -22.147 -4.312 11.407 1.00 87.50 174 SER A CA 1
ATOM 1423 C C . SER A 1 174 ? -23.407 -3.545 10.983 1.00 87.50 174 SER A C 1
ATOM 1425 O O . SER A 1 174 ? -23.410 -2.317 10.961 1.00 87.50 174 SER A O 1
ATOM 1427 N N . VAL A 1 175 ? -24.492 -4.264 10.682 1.00 89.69 175 VAL A N 1
ATOM 1428 C CA . VAL A 1 175 ? -25.805 -3.711 10.309 1.00 89.69 175 VAL A CA 1
ATOM 1429 C C . VAL A 1 175 ? -26.734 -3.464 11.505 1.00 89.69 175 VAL A C 1
ATOM 1431 O O . VAL A 1 175 ? -27.897 -3.120 11.306 1.00 89.69 175 VAL A O 1
ATOM 1434 N N . ALA A 1 176 ? -26.254 -3.653 12.738 1.00 90.56 176 ALA A N 1
ATOM 1435 C CA . ALA A 1 176 ? -27.079 -3.535 13.935 1.00 90.56 176 ALA A CA 1
ATOM 1436 C C . ALA A 1 176 ? -27.701 -2.139 14.095 1.00 90.56 176 ALA A C 1
ATOM 1438 O O . ALA A 1 176 ? -27.074 -1.099 13.862 1.00 90.56 176 ALA A O 1
ATOM 1439 N N . SER A 1 177 ? -28.949 -2.130 14.549 1.00 91.62 177 SER A N 1
ATOM 1440 C CA . SER A 1 177 ? -29.696 -0.923 14.888 1.00 91.62 177 SER A CA 1
ATOM 1441 C C . SER A 1 177 ? -29.211 -0.304 16.205 1.00 91.62 177 SER A C 1
ATOM 1443 O O . SER A 1 177 ? -28.649 -0.974 17.073 1.00 91.62 177 SER A O 1
ATOM 1445 N N . HIS A 1 178 ? -29.497 0.985 16.417 1.00 90.06 178 HIS A N 1
ATOM 1446 C CA . HIS A 1 178 ? -29.164 1.670 17.675 1.00 90.06 178 HIS A CA 1
ATOM 1447 C C . HIS A 1 178 ? -29.767 0.987 18.916 1.00 90.06 178 HIS A C 1
ATOM 1449 O O . HIS A 1 178 ? -29.159 1.003 19.987 1.00 90.06 178 HIS A O 1
ATOM 1455 N N . LEU A 1 179 ? -30.949 0.371 18.788 1.00 91.31 179 LEU A N 1
ATOM 1456 C CA . LEU A 1 179 ? -31.593 -0.355 19.885 1.00 91.31 179 LEU A CA 1
ATOM 1457 C C . LEU A 1 179 ? -30.824 -1.631 20.247 1.00 91.31 179 LEU A C 1
ATOM 1459 O O . LEU A 1 179 ? -30.621 -1.901 21.431 1.00 91.31 179 LEU A O 1
ATOM 1463 N N . GLU A 1 180 ? -30.355 -2.376 19.246 1.00 92.75 180 GLU A N 1
ATOM 1464 C CA . GLU A 1 180 ? -29.541 -3.582 19.439 1.00 92.75 180 GLU A CA 1
ATOM 1465 C C . GLU A 1 180 ? -28.177 -3.243 20.037 1.00 92.75 180 GLU A C 1
ATOM 1467 O O . GLU A 1 180 ? -27.770 -3.870 21.012 1.00 92.75 180 GLU A O 1
ATOM 1472 N N . ILE A 1 181 ? -27.521 -2.190 19.539 1.00 93.19 181 ILE A N 1
ATOM 1473 C CA . ILE A 1 181 ? -26.249 -1.685 20.080 1.00 93.19 181 ILE A CA 1
ATOM 1474 C C . ILE A 1 181 ? -26.408 -1.308 21.560 1.00 93.19 181 ILE A C 1
ATOM 1476 O O . ILE A 1 181 ? -25.598 -1.696 22.402 1.00 93.19 181 ILE A O 1
ATOM 1480 N N . LYS A 1 182 ? -27.488 -0.598 21.911 1.00 93.38 182 LYS A N 1
ATOM 1481 C CA . LYS A 1 182 ? -27.776 -0.199 23.296 1.00 93.38 182 LYS A CA 1
ATOM 1482 C C . LYS A 1 182 ? -28.084 -1.389 24.202 1.00 93.38 182 LYS A C 1
ATOM 1484 O O . LYS A 1 182 ? -27.696 -1.378 25.371 1.00 93.38 182 LYS A O 1
ATOM 1489 N N . LYS A 1 183 ? -28.791 -2.400 23.692 1.00 94.19 183 LYS A N 1
ATOM 1490 C CA . LYS A 1 183 ? -29.073 -3.636 24.429 1.00 94.19 183 LYS A CA 1
ATOM 1491 C C . LYS A 1 183 ? -27.780 -4.413 24.695 1.00 94.19 183 LYS A C 1
ATOM 1493 O O . LYS A 1 183 ? -27.488 -4.698 25.854 1.00 94.19 183 LYS A O 1
ATOM 1498 N N . ALA A 1 184 ? -26.979 -4.646 23.658 1.00 94.31 184 ALA A N 1
ATOM 1499 C CA . ALA A 1 184 ? -25.708 -5.357 23.750 1.00 94.31 184 ALA A CA 1
ATOM 1500 C C . ALA A 1 184 ? -24.713 -4.656 24.686 1.00 94.31 184 ALA A C 1
ATOM 1502 O O . ALA A 1 184 ? -24.065 -5.306 25.503 1.00 94.31 184 ALA A O 1
ATOM 1503 N N . TYR A 1 185 ? -24.648 -3.319 24.643 1.00 94.69 185 TYR A N 1
ATOM 1504 C CA . TYR A 1 185 ? -23.846 -2.536 25.583 1.00 94.69 185 TYR A CA 1
ATOM 1505 C C . TYR A 1 185 ? -24.234 -2.804 27.042 1.00 94.69 185 TYR A C 1
ATOM 1507 O O . TYR A 1 185 ? -23.356 -3.046 27.863 1.00 94.69 185 TYR A O 1
ATOM 1515 N N . ARG A 1 186 ? -25.532 -2.803 27.380 1.00 92.38 186 ARG A N 1
ATOM 1516 C CA . ARG A 1 186 ? -25.987 -3.059 28.761 1.00 92.38 186 ARG A CA 1
ATOM 1517 C C . ARG A 1 186 ? -25.619 -4.461 29.236 1.00 92.38 186 ARG A C 1
ATOM 1519 O O . ARG A 1 186 ? -25.188 -4.617 30.373 1.00 92.38 186 ARG A O 1
ATOM 1526 N N . GLU A 1 187 ? -25.789 -5.456 28.372 1.00 92.69 187 GLU A N 1
ATOM 1527 C CA . GLU A 1 187 ? -25.461 -6.853 28.671 1.00 92.69 187 GLU A CA 1
ATOM 1528 C C . GLU A 1 187 ? -23.952 -7.018 28.907 1.00 92.69 187 GLU A C 1
ATOM 1530 O O . GLU A 1 187 ? -23.540 -7.490 29.967 1.00 92.69 187 GLU A O 1
ATOM 1535 N N . ARG A 1 188 ? -23.123 -6.518 27.982 1.00 91.50 188 ARG A N 1
ATOM 1536 C CA . ARG A 1 188 ? -21.654 -6.573 28.072 1.00 91.50 188 ARG A CA 1
ATOM 1537 C C . ARG A 1 188 ? -21.108 -5.752 29.241 1.00 91.50 188 ARG A C 1
ATOM 1539 O O . ARG A 1 188 ? -20.237 -6.222 29.965 1.00 91.50 188 ARG A O 1
ATOM 1546 N N . ALA A 1 189 ? -21.625 -4.549 29.479 1.00 90.81 189 ALA A N 1
ATOM 1547 C CA . ALA A 1 189 ? -21.200 -3.715 30.602 1.00 90.81 189 ALA A CA 1
ATOM 1548 C C . ALA A 1 189 ? -21.516 -4.377 31.953 1.00 90.81 189 ALA A C 1
ATOM 1550 O O . ALA A 1 189 ? -20.702 -4.309 32.870 1.00 90.81 189 ALA A O 1
ATOM 1551 N N . ALA A 1 190 ? -22.663 -5.056 32.077 1.00 89.12 190 ALA A N 1
ATOM 1552 C CA . ALA A 1 190 ? -23.033 -5.779 33.291 1.00 89.12 190 ALA A CA 1
ATOM 1553 C C . ALA A 1 190 ? -22.217 -7.065 33.506 1.00 89.12 190 ALA A C 1
ATOM 1555 O O . ALA A 1 190 ? -22.098 -7.517 34.647 1.00 89.12 190 ALA A O 1
ATOM 1556 N N . GLU A 1 191 ? -21.695 -7.670 32.440 1.00 87.75 191 GLU A N 1
ATOM 1557 C CA . GLU A 1 191 ? -20.809 -8.839 32.478 1.00 87.75 191 GLU A CA 1
ATOM 1558 C C . GLU A 1 191 ? -19.374 -8.454 32.870 1.00 87.75 191 GLU A C 1
ATOM 1560 O O . GLU A 1 191 ? -18.746 -9.117 33.696 1.00 87.75 191 GLU A O 1
ATOM 1565 N N . TRP A 1 192 ? -18.864 -7.358 32.302 1.00 87.56 192 TRP A N 1
ATOM 1566 C CA . TRP A 1 192 ? -17.489 -6.882 32.488 1.00 87.56 192 TRP A CA 1
ATOM 1567 C C . TRP A 1 192 ? -17.330 -5.852 33.614 1.00 87.56 192 TRP A C 1
ATOM 1569 O O . TRP A 1 192 ? -16.256 -5.281 33.774 1.00 87.56 192 TRP A O 1
ATOM 1579 N N . HIS A 1 193 ? -18.371 -5.629 34.420 1.00 85.44 193 HIS A N 1
ATOM 1580 C CA . HIS A 1 193 ? -18.341 -4.649 35.501 1.00 85.44 193 HIS A CA 1
ATOM 1581 C C . HIS A 1 193 ? -17.278 -4.998 36.566 1.00 85.44 193 HIS A C 1
ATOM 1583 O O . HIS A 1 193 ? -17.261 -6.138 37.047 1.00 85.44 193 HIS A O 1
ATOM 1589 N N . PRO A 1 194 ? -16.442 -4.033 37.005 1.00 81.56 194 PRO A N 1
ATOM 1590 C CA . PRO A 1 194 ? -15.360 -4.288 37.962 1.00 81.56 194 PRO A CA 1
ATOM 1591 C C . PRO A 1 194 ? -15.861 -4.833 39.306 1.00 81.56 194 PRO A C 1
ATOM 1593 O O . PRO A 1 194 ? -15.194 -5.667 39.907 1.00 81.56 194 PRO A O 1
ATOM 1596 N N . ASP A 1 195 ? -17.065 -4.443 39.738 1.00 83.06 195 ASP A N 1
ATOM 1597 C CA . ASP A 1 195 ? -17.694 -4.949 40.971 1.00 83.06 195 ASP A CA 1
ATOM 1598 C C . ASP A 1 195 ? -17.905 -6.473 40.950 1.00 83.06 195 ASP A C 1
ATOM 1600 O O . ASP A 1 195 ? -17.546 -7.171 41.895 1.00 83.06 195 ASP A O 1
ATOM 1604 N N . LYS A 1 196 ? -18.383 -7.028 39.826 1.00 79.06 196 LYS A N 1
ATOM 1605 C CA . LYS A 1 196 ? -18.579 -8.479 39.685 1.00 79.06 196 LYS A CA 1
ATOM 1606 C C . LYS A 1 196 ? -17.272 -9.239 39.502 1.00 79.06 196 LYS A C 1
ATOM 1608 O O . LYS A 1 196 ? -17.242 -10.435 39.758 1.00 79.06 196 LYS A O 1
ATOM 1613 N N . LYS A 1 197 ? -16.207 -8.568 39.056 1.00 78.12 197 LYS A N 1
ATOM 1614 C CA . LYS A 1 197 ? -14.882 -9.159 38.804 1.00 78.12 197 LYS A CA 1
ATOM 1615 C C . LYS A 1 197 ? -13.856 -8.828 39.895 1.00 78.12 197 LYS A C 1
ATOM 1617 O O . LYS A 1 197 ? -12.677 -9.124 39.737 1.00 78.12 197 LYS A O 1
ATOM 1622 N N . SER A 1 198 ? -14.316 -8.266 41.013 1.00 73.75 198 SER A N 1
ATOM 1623 C CA . SER A 1 198 ? -13.508 -7.861 42.171 1.00 73.75 198 SER A CA 1
ATOM 1624 C C . SER A 1 198 ? -12.837 -9.027 42.907 1.00 73.75 198 SER A C 1
ATOM 1626 O O . SER A 1 198 ? -11.840 -8.823 43.588 1.00 73.75 198 SER A O 1
ATOM 1628 N N . HIS A 1 199 ? -13.358 -10.245 42.747 1.00 76.06 199 HIS A N 1
ATOM 1629 C CA . HIS A 1 199 ? -12.856 -11.466 43.383 1.00 76.06 199 HIS A CA 1
ATOM 1630 C C . HIS A 1 199 ? -11.781 -12.202 42.561 1.00 76.06 199 HIS A C 1
ATOM 1632 O O . HIS A 1 199 ? -11.298 -13.245 42.995 1.00 76.06 199 HIS A O 1
ATOM 1638 N N . LEU A 1 200 ? -11.455 -11.716 41.359 1.00 79.56 200 LEU A N 1
ATOM 1639 C CA . LEU A 1 200 ? -10.478 -12.343 40.470 1.00 79.56 200 LEU A CA 1
ATOM 1640 C C . LEU A 1 200 ? -9.058 -11.837 40.751 1.00 79.56 200 LEU A C 1
ATOM 1642 O O . LEU A 1 200 ? -8.870 -10.742 41.279 1.00 79.56 200 LEU A O 1
ATOM 1646 N N . ASP A 1 201 ? -8.062 -12.612 40.320 1.00 84.12 201 ASP A N 1
ATOM 1647 C CA . ASP A 1 201 ? -6.657 -12.209 40.386 1.00 84.12 201 ASP A CA 1
ATOM 1648 C C . ASP A 1 201 ? -6.405 -10.862 39.694 1.00 84.12 201 ASP A C 1
ATOM 1650 O O . ASP A 1 201 ? -7.060 -10.490 38.717 1.00 84.12 201 ASP A O 1
ATOM 1654 N N . GLU A 1 202 ? -5.378 -10.152 40.158 1.00 83.12 202 GLU A N 1
ATOM 1655 C CA . GLU A 1 202 ? -5.026 -8.800 39.708 1.00 83.12 202 GLU A CA 1
ATOM 1656 C C . GLU A 1 202 ? -4.877 -8.685 38.177 1.00 83.12 202 GLU A C 1
ATOM 1658 O O . GLU A 1 202 ? -5.290 -7.693 37.574 1.00 83.12 202 GLU A O 1
ATOM 1663 N N . ALA A 1 203 ? -4.350 -9.722 37.517 1.00 83.06 203 ALA A N 1
ATOM 1664 C CA . ALA A 1 203 ? -4.248 -9.772 36.057 1.00 83.06 203 ALA A CA 1
ATOM 1665 C C . ALA A 1 203 ? -5.625 -9.844 35.365 1.00 83.06 203 ALA A C 1
ATOM 1667 O O . ALA A 1 203 ? -5.858 -9.176 34.356 1.00 83.06 203 ALA A O 1
ATOM 1668 N N . ALA A 1 204 ? -6.559 -10.617 35.921 1.00 81.38 204 ALA A N 1
ATOM 1669 C CA . ALA A 1 204 ? -7.918 -10.739 35.404 1.00 81.38 204 ALA A CA 1
ATOM 1670 C C . ALA A 1 204 ? -8.753 -9.479 35.685 1.00 81.38 204 ALA A C 1
ATOM 1672 O O . ALA A 1 204 ? -9.566 -9.087 34.846 1.00 81.38 204 ALA A O 1
ATOM 1673 N N . ARG A 1 205 ? -8.502 -8.798 36.810 1.00 83.56 205 ARG A N 1
ATOM 1674 C CA . ARG A 1 205 ? -9.106 -7.499 37.137 1.00 83.56 205 ARG A CA 1
ATOM 1675 C C . ARG A 1 205 ? -8.696 -6.414 36.137 1.00 83.56 205 ARG A C 1
ATOM 1677 O O . ARG A 1 205 ? -9.559 -5.697 35.638 1.00 83.56 205 ARG A O 1
ATOM 1684 N N . LYS A 1 206 ? -7.409 -6.340 35.780 1.00 86.00 206 LYS A N 1
ATOM 1685 C CA . LYS A 1 206 ? -6.916 -5.405 34.751 1.00 86.00 206 LYS A CA 1
ATOM 1686 C C . LYS A 1 206 ? -7.527 -5.671 33.377 1.00 86.00 206 LYS A C 1
ATOM 1688 O O . LYS A 1 206 ? -8.010 -4.745 32.737 1.00 86.00 206 LYS A O 1
ATOM 1693 N N . ASN A 1 207 ? -7.582 -6.935 32.954 1.00 85.69 207 ASN A N 1
ATOM 1694 C CA . ASN A 1 207 ? -8.222 -7.300 31.688 1.00 85.69 207 ASN A CA 1
ATOM 1695 C C . ASN A 1 207 ? -9.717 -6.923 31.686 1.00 85.69 207 ASN A C 1
ATOM 1697 O O . ASN A 1 207 ? -10.242 -6.392 30.710 1.00 85.69 207 ASN A O 1
ATOM 1701 N N . ALA A 1 208 ? -10.406 -7.126 32.812 1.00 84.62 208 ALA A N 1
ATOM 1702 C CA . ALA A 1 208 ? -11.797 -6.721 32.949 1.00 84.62 208 ALA A CA 1
ATOM 1703 C C . ALA A 1 208 ? -12.006 -5.213 32.777 1.00 84.62 208 ALA A C 1
ATOM 1705 O O . ALA A 1 208 ? -12.929 -4.796 32.080 1.00 84.62 208 ALA A O 1
ATOM 1706 N N . GLU A 1 209 ? -11.134 -4.413 33.384 1.00 88.06 209 GLU A N 1
ATOM 1707 C CA . GLU A 1 209 ? -11.154 -2.956 33.293 1.00 88.06 209 GLU A CA 1
ATOM 1708 C C . GLU A 1 209 ? -10.882 -2.467 31.860 1.00 88.06 209 GLU A C 1
ATOM 1710 O O . GLU A 1 209 ? -11.615 -1.621 31.343 1.00 88.06 209 GLU A O 1
ATOM 1715 N N . GLU A 1 210 ? -9.900 -3.055 31.170 1.00 89.75 210 GLU A N 1
ATOM 1716 C CA . GLU A 1 210 ? -9.603 -2.748 29.764 1.00 89.75 210 GLU A CA 1
ATOM 1717 C C . GLU A 1 210 ? -10.769 -3.098 28.829 1.00 89.75 210 GLU A C 1
ATOM 1719 O O . GLU A 1 210 ? -11.115 -2.320 27.929 1.00 89.75 210 GLU A O 1
ATOM 1724 N N . MET A 1 211 ? -11.409 -4.248 29.049 1.00 88.50 211 MET A N 1
ATOM 1725 C CA . MET A 1 211 ? -12.584 -4.665 28.286 1.00 88.50 211 MET A CA 1
ATOM 1726 C C . MET A 1 211 ? -13.777 -3.752 28.556 1.00 88.50 211 MET A C 1
ATOM 1728 O O . MET A 1 211 ? -14.419 -3.301 27.609 1.00 88.50 211 MET A O 1
ATOM 1732 N N . PHE A 1 212 ? -14.038 -3.410 29.819 1.00 90.19 212 PHE A N 1
ATOM 1733 C CA . PHE A 1 212 ? -15.106 -2.486 30.195 1.00 90.19 212 PHE A CA 1
ATOM 1734 C C . PHE A 1 212 ? -14.916 -1.108 29.549 1.00 90.19 212 PHE A C 1
ATOM 1736 O O . PHE A 1 212 ? -15.855 -0.561 28.964 1.00 90.19 212 PHE A O 1
ATOM 1743 N N . LYS A 1 213 ? -13.684 -0.582 29.564 1.00 91.19 213 LYS A N 1
ATOM 1744 C CA . LYS A 1 213 ? -13.335 0.668 28.881 1.00 91.19 213 LYS A CA 1
ATOM 1745 C C . LYS A 1 213 ? -13.582 0.573 27.373 1.00 91.19 213 LYS A C 1
ATOM 1747 O O . LYS A 1 213 ? -14.252 1.433 26.810 1.00 91.19 213 LYS A O 1
ATOM 1752 N N . THR A 1 214 ? -13.128 -0.509 26.737 1.00 91.44 214 THR A N 1
ATOM 1753 C CA . THR A 1 214 ? -13.322 -0.732 25.293 1.00 91.44 214 THR A CA 1
ATOM 1754 C C . THR A 1 214 ? -14.813 -0.840 24.926 1.00 91.44 214 THR A C 1
ATOM 1756 O O . THR A 1 214 ? -15.229 -0.333 23.887 1.00 91.44 214 THR A O 1
ATOM 1759 N N . ILE A 1 215 ? -15.642 -1.464 25.773 1.00 93.31 215 ILE A N 1
ATOM 1760 C CA . ILE A 1 215 ? -17.103 -1.555 25.589 1.00 93.31 215 ILE A CA 1
ATOM 1761 C C . ILE A 1 215 ? -17.755 -0.166 25.666 1.00 93.31 215 ILE A C 1
ATOM 1763 O O . ILE A 1 215 ? -18.635 0.147 24.861 1.00 93.31 215 ILE A O 1
ATOM 1767 N N . GLY A 1 216 ? -17.318 0.675 26.609 1.00 92.56 216 GLY A N 1
ATOM 1768 C CA . GLY A 1 216 ? -17.755 2.070 26.711 1.00 92.56 216 GLY A CA 1
ATOM 1769 C C . GLY A 1 216 ? -17.415 2.881 25.460 1.00 92.56 216 GLY A C 1
ATOM 1770 O O . GLY A 1 216 ? -18.300 3.511 24.881 1.00 92.56 216 GLY A O 1
ATOM 1771 N N . GLU A 1 217 ? -16.165 2.791 25.000 1.00 92.19 217 GLU A N 1
ATOM 1772 C CA . GLU A 1 217 ? -15.689 3.441 23.770 1.00 92.19 217 GLU A CA 1
ATOM 1773 C C . GLU A 1 217 ? -16.488 2.986 22.537 1.00 92.19 217 GLU A C 1
ATOM 1775 O O . GLU A 1 217 ? -16.920 3.811 21.728 1.00 92.19 217 GLU A O 1
ATOM 1780 N N . ALA A 1 218 ? -16.739 1.677 22.416 1.00 92.94 218 ALA A N 1
ATOM 1781 C CA . ALA A 1 218 ? -17.529 1.101 21.332 1.00 92.94 218 ALA A CA 1
ATOM 1782 C C . ALA A 1 218 ? -18.945 1.689 21.289 1.00 92.94 218 ALA A C 1
ATOM 1784 O O . ALA A 1 218 ? -19.424 2.096 20.230 1.00 92.94 218 ALA A O 1
ATOM 1785 N N . TYR A 1 219 ? -19.613 1.762 22.441 1.00 93.88 219 TYR A N 1
ATOM 1786 C CA . TYR A 1 219 ? -20.959 2.317 22.531 1.00 93.88 219 TYR A CA 1
ATOM 1787 C C . TYR A 1 219 ? -20.992 3.813 22.200 1.00 93.88 219 TYR A C 1
ATOM 1789 O O . TYR A 1 219 ? -21.882 4.247 21.466 1.00 93.88 219 TYR A O 1
ATOM 1797 N N . GLU A 1 220 ? -20.024 4.594 22.684 1.00 92.56 220 GLU A N 1
ATOM 1798 C CA . GLU A 1 220 ? -19.942 6.031 22.410 1.00 92.56 220 GLU A CA 1
ATOM 1799 C C . GLU A 1 220 ? -19.777 6.319 20.910 1.00 92.56 220 GLU A C 1
ATOM 1801 O O . GLU A 1 220 ? -20.468 7.180 20.362 1.00 92.56 220 GLU A O 1
ATOM 1806 N N . ILE A 1 221 ? -18.901 5.572 20.232 1.00 92.56 221 ILE A N 1
ATOM 1807 C CA . ILE A 1 221 ? -18.649 5.748 18.798 1.00 92.56 221 ILE A CA 1
ATOM 1808 C C . ILE A 1 221 ? -19.834 5.285 17.955 1.00 92.56 221 ILE A C 1
ATOM 1810 O O . ILE A 1 221 ? -20.215 5.975 17.013 1.00 92.56 221 ILE A O 1
ATOM 1814 N N . LEU A 1 222 ? -20.414 4.124 18.264 1.00 91.56 222 LEU A N 1
ATOM 1815 C CA . LEU A 1 222 ? -21.465 3.532 17.433 1.00 91.56 222 LEU A CA 1
ATOM 1816 C C . LEU A 1 222 ? -22.838 4.189 17.633 1.00 91.56 222 LEU A C 1
ATOM 1818 O O . LEU A 1 222 ? -23.706 4.071 16.766 1.00 91.56 222 LEU A O 1
ATOM 1822 N N . THR A 1 223 ? -23.051 4.878 18.756 1.00 91.44 223 THR A N 1
ATOM 1823 C CA . THR A 1 223 ? -24.322 5.559 19.046 1.00 91.44 223 THR A CA 1
ATOM 1824 C C . THR A 1 223 ? -24.405 6.942 18.406 1.00 91.44 223 THR A C 1
ATOM 1826 O O . THR A 1 223 ? -25.485 7.333 17.965 1.00 91.44 223 THR A O 1
ATOM 1829 N N . ASP A 1 224 ? -23.296 7.681 18.336 1.00 91.38 224 ASP A N 1
ATOM 1830 C CA . ASP A 1 224 ? -23.255 8.998 17.696 1.00 91.38 224 ASP A CA 1
ATOM 1831 C C . ASP A 1 224 ? -23.113 8.839 16.168 1.00 91.38 224 ASP A C 1
ATOM 1833 O O . ASP A 1 224 ? -22.109 8.290 15.704 1.00 91.38 224 ASP A O 1
ATOM 1837 N N . PRO A 1 225 ? -24.072 9.328 15.356 1.00 90.12 225 PRO A N 1
ATOM 1838 C CA . PRO A 1 225 ? -24.028 9.167 13.905 1.00 90.12 225 PRO A CA 1
ATOM 1839 C C . PRO A 1 225 ? -22.780 9.797 13.268 1.00 90.12 225 PRO A C 1
ATOM 1841 O O . PRO A 1 225 ? -22.250 9.248 12.304 1.00 90.12 225 PRO A O 1
ATOM 1844 N N . ALA A 1 226 ? -22.268 10.908 13.812 1.00 91.19 226 ALA A N 1
ATOM 1845 C CA . ALA A 1 226 ? -21.072 11.562 13.288 1.00 91.19 226 ALA A CA 1
ATOM 1846 C C . ALA A 1 226 ? -19.798 10.759 13.597 1.00 91.19 226 ALA A C 1
ATOM 1848 O O . ALA A 1 226 ? -18.908 10.667 12.748 1.00 91.19 226 ALA A O 1
ATOM 1849 N N . LYS A 1 227 ? -19.710 10.158 14.792 1.00 91.88 227 LYS A N 1
ATOM 1850 C CA . LYS A 1 227 ? -18.598 9.268 15.173 1.00 91.88 227 LYS A CA 1
ATOM 1851 C C . LYS A 1 227 ? -18.644 7.960 14.393 1.00 91.88 227 LYS A C 1
ATOM 1853 O O . LYS A 1 227 ? -17.612 7.527 13.880 1.00 91.88 227 LYS A O 1
ATOM 1858 N N . LYS A 1 228 ? -19.835 7.374 14.248 1.00 90.25 228 LYS A N 1
ATOM 1859 C CA . LYS A 1 228 ? -20.071 6.147 13.484 1.00 90.25 228 LYS A CA 1
ATOM 1860 C C . LYS A 1 228 ? -19.632 6.301 12.030 1.00 90.25 228 LYS A C 1
ATOM 1862 O O . LYS A 1 228 ? -18.898 5.456 11.529 1.00 90.25 228 LYS A O 1
ATOM 1867 N N . GLU A 1 229 ? -19.997 7.404 11.376 1.00 91.25 229 GLU A N 1
ATOM 1868 C CA . GLU A 1 229 ? -19.600 7.670 9.988 1.00 91.25 229 GLU A CA 1
ATOM 1869 C C . GLU A 1 229 ? -18.067 7.726 9.828 1.00 91.25 229 GLU A C 1
ATOM 1871 O O . GLU A 1 229 ? -17.502 7.157 8.892 1.00 91.25 229 GLU A O 1
ATOM 1876 N N . LEU A 1 230 ? -17.365 8.393 10.749 1.00 90.94 230 LEU A N 1
ATOM 1877 C CA . LEU A 1 230 ? -15.900 8.467 10.732 1.00 90.94 230 LEU A CA 1
ATOM 1878 C C . LEU A 1 230 ? -15.261 7.097 11.009 1.00 90.94 230 LEU A C 1
ATOM 1880 O O . LEU A 1 230 ? -14.305 6.704 10.336 1.00 90.94 230 LEU A O 1
ATOM 1884 N N . TYR A 1 231 ? -15.823 6.332 11.941 1.00 90.19 231 TYR A N 1
ATOM 1885 C CA . TYR A 1 231 ? -15.389 4.965 12.200 1.00 90.19 231 TYR A CA 1
ATOM 1886 C C . TYR A 1 231 ? -15.526 4.078 10.953 1.00 90.19 231 TYR A C 1
ATOM 1888 O O . TYR A 1 231 ? -14.576 3.392 10.563 1.00 90.19 231 TYR A O 1
ATOM 1896 N N . GLU A 1 232 ? -16.658 4.147 10.254 1.00 88.38 232 GLU A N 1
ATOM 1897 C CA . GLU A 1 232 ? -16.890 3.401 9.013 1.00 88.38 232 GLU A CA 1
ATOM 1898 C C . GLU A 1 232 ? -15.928 3.820 7.891 1.00 88.38 232 GLU A C 1
ATOM 1900 O O . GLU A 1 232 ? -15.413 2.966 7.165 1.00 88.38 232 GLU A O 1
ATOM 1905 N N . LYS A 1 233 ? -15.569 5.109 7.812 1.00 88.19 233 LYS A N 1
ATOM 1906 C CA . LYS A 1 233 ? -14.564 5.618 6.860 1.00 88.19 233 LYS A CA 1
ATOM 1907 C C . LYS A 1 233 ? -13.149 5.090 7.096 1.00 88.19 233 LYS A C 1
ATOM 1909 O O . LYS A 1 233 ? -12.332 5.128 6.178 1.00 88.19 233 LYS A O 1
ATOM 1914 N N . GLY A 1 234 ? -12.845 4.556 8.277 1.00 85.88 234 GLY A N 1
ATOM 1915 C CA . GLY A 1 234 ? -11.520 4.005 8.570 1.00 85.88 234 GLY A CA 1
ATOM 1916 C C . GLY A 1 234 ? -10.760 4.712 9.686 1.00 85.88 234 GLY A C 1
ATOM 1917 O O . GLY A 1 234 ? -9.675 4.250 10.026 1.00 85.88 234 GLY A O 1
ATOM 1918 N N . TYR A 1 235 ? -11.311 5.785 10.261 1.00 87.81 235 TYR A N 1
ATOM 1919 C CA . TYR A 1 235 ? -10.643 6.525 11.329 1.00 87.81 235 TYR A CA 1
ATOM 1920 C C . TYR A 1 235 ? -10.560 5.693 12.618 1.00 87.81 235 TYR A C 1
ATOM 1922 O O . TYR A 1 235 ? -11.406 4.834 12.895 1.00 87.81 235 TYR A O 1
ATOM 1930 N N . ASP A 1 236 ? -9.499 5.934 13.378 1.00 87.62 236 ASP A N 1
ATOM 1931 C CA . ASP A 1 236 ? -9.297 5.464 14.744 1.00 87.62 236 ASP A CA 1
ATOM 1932 C C . ASP A 1 236 ? -9.914 6.447 15.755 1.00 87.62 236 ASP A C 1
ATOM 1934 O O . ASP A 1 236 ? -10.398 7.515 15.385 1.00 87.62 236 ASP A O 1
ATOM 1938 N N . LEU A 1 237 ? -9.926 6.083 17.042 1.00 86.38 237 LEU A N 1
ATOM 1939 C CA . LEU A 1 237 ? -10.488 6.911 18.120 1.00 86.38 237 LEU A CA 1
ATOM 1940 C C . LEU A 1 237 ? -9.904 8.338 18.110 1.00 86.38 237 LEU A C 1
ATOM 1942 O O . LEU A 1 237 ? -10.642 9.317 18.216 1.00 86.38 237 LEU A O 1
ATOM 1946 N N . GLU A 1 238 ? -8.585 8.449 17.952 1.00 86.50 238 GLU A N 1
ATOM 1947 C CA . GLU A 1 238 ? -7.871 9.727 17.912 1.00 86.50 238 GLU A CA 1
ATOM 1948 C C . GLU A 1 238 ? -8.290 10.564 16.701 1.00 86.50 238 GLU A C 1
ATOM 1950 O O . GLU A 1 238 ? -8.699 11.715 16.866 1.00 86.50 238 GLU A O 1
ATOM 1955 N N . GLY A 1 239 ? -8.288 9.974 15.500 1.00 86.12 239 GLY A N 1
ATOM 1956 C CA . GLY A 1 239 ? -8.717 10.651 14.282 1.00 86.12 239 GLY A CA 1
ATOM 1957 C C . GLY A 1 239 ? -10.194 11.049 14.305 1.00 86.12 239 GLY A C 1
ATOM 1958 O O . GLY A 1 239 ? -10.547 12.122 13.819 1.00 86.12 239 GLY A O 1
ATOM 1959 N N . ILE A 1 240 ? -11.070 10.240 14.910 1.00 88.88 240 ILE A N 1
ATOM 1960 C CA . ILE A 1 240 ? -12.488 10.588 15.098 1.00 88.88 240 ILE A CA 1
ATOM 1961 C C . ILE A 1 240 ? -12.609 11.850 15.959 1.00 88.88 240 ILE A C 1
ATOM 1963 O O . ILE A 1 240 ? -13.302 12.796 15.576 1.00 88.88 240 ILE A O 1
ATOM 1967 N N . ASN A 1 241 ? -11.916 11.885 17.098 1.00 88.75 241 ASN A N 1
ATOM 1968 C CA . ASN A 1 241 ? -11.951 13.025 18.009 1.00 88.75 241 ASN A CA 1
ATOM 1969 C C . ASN A 1 241 ? -11.383 14.290 17.355 1.00 88.75 241 ASN A C 1
ATOM 1971 O O . ASN A 1 241 ? -12.006 15.348 17.436 1.00 88.75 241 ASN A O 1
ATOM 1975 N N . GLU A 1 242 ? -10.265 14.183 16.637 1.00 89.12 242 GLU A N 1
ATOM 1976 C CA . GLU A 1 242 ? -9.676 15.306 15.907 1.00 89.12 242 GLU A CA 1
ATOM 1977 C C . GLU A 1 242 ? -10.651 15.891 14.874 1.00 89.12 242 GLU A C 1
ATOM 1979 O O . GLU A 1 242 ? -10.874 17.103 14.839 1.00 89.12 242 GLU A O 1
ATOM 1984 N N . GLN A 1 243 ? -11.302 15.045 14.069 1.00 88.69 243 GLN A N 1
ATOM 1985 C CA . GLN A 1 243 ? -12.268 15.494 13.061 1.00 88.69 243 GLN A CA 1
ATOM 1986 C C . GLN A 1 243 ? -13.488 16.183 13.683 1.00 88.69 243 GLN A C 1
ATOM 1988 O O . GLN A 1 243 ? -14.007 17.159 13.132 1.00 88.69 243 GLN A O 1
ATOM 1993 N N . ILE A 1 244 ? -13.947 15.705 14.840 1.00 88.56 244 ILE A N 1
ATOM 1994 C CA . ILE A 1 244 ? -15.050 16.327 15.579 1.00 88.56 244 ILE A CA 1
ATOM 1995 C C . ILE A 1 244 ? -14.638 17.697 16.108 1.00 88.56 244 ILE A C 1
ATOM 1997 O O . ILE A 1 244 ? -15.383 18.661 15.936 1.00 88.56 244 ILE A O 1
ATOM 2001 N N . GLU A 1 245 ? -13.447 17.815 16.691 1.00 88.38 245 GLU A N 1
ATOM 2002 C CA . GLU A 1 245 ? -12.923 19.093 17.173 1.00 88.38 245 GLU A CA 1
ATOM 2003 C C . GLU A 1 245 ? -12.703 20.093 16.030 1.00 88.38 245 GLU A C 1
ATOM 2005 O O . GLU A 1 245 ? -13.071 21.264 16.144 1.00 88.38 245 GLU A O 1
ATOM 2010 N N . LEU A 1 246 ? -12.204 19.641 14.877 1.00 88.25 246 LEU A N 1
ATOM 2011 C CA . LEU A 1 246 ? -12.092 20.473 13.676 1.00 88.25 246 LEU A CA 1
ATOM 2012 C C . LEU A 1 246 ? -13.462 20.960 13.189 1.00 88.25 246 LEU A C 1
ATOM 2014 O O . LEU A 1 246 ? -13.609 22.138 12.852 1.00 88.25 246 LEU A O 1
ATOM 2018 N N . LYS A 1 247 ? -14.487 20.096 13.186 1.00 86.31 247 LYS A N 1
ATOM 2019 C CA . LYS A 1 247 ? -15.863 20.501 12.855 1.00 86.31 247 LYS A CA 1
ATOM 2020 C C . LYS A 1 247 ? -16.394 21.536 13.848 1.00 86.31 247 LYS A C 1
ATOM 2022 O O . LYS A 1 247 ? -16.916 22.554 13.399 1.00 86.31 247 LYS A O 1
ATOM 2027 N N . LYS A 1 248 ? -16.200 21.332 15.157 1.00 85.12 248 LYS A N 1
ATOM 2028 C CA . LYS A 1 248 ? -16.604 22.281 16.213 1.00 85.12 248 LYS A CA 1
ATOM 2029 C C . LYS A 1 248 ? -15.934 23.647 16.057 1.00 85.12 248 LYS A C 1
ATOM 2031 O O . LYS A 1 248 ? -16.600 24.670 16.184 1.00 85.12 248 LYS A O 1
ATOM 2036 N N . ARG A 1 249 ? -14.637 23.687 15.731 1.00 82.56 249 ARG A N 1
ATOM 2037 C CA . ARG A 1 249 ? -13.910 24.942 15.458 1.00 82.56 249 ARG A CA 1
ATOM 2038 C C . ARG A 1 249 ? -14.486 25.689 14.253 1.00 82.56 249 ARG A C 1
ATOM 2040 O O . ARG A 1 249 ? -14.590 26.912 14.286 1.00 82.56 249 ARG A O 1
ATOM 2047 N N . ARG A 1 250 ? -14.893 24.964 13.205 1.00 78.44 250 ARG A N 1
ATOM 2048 C CA . ARG A 1 250 ? -15.494 25.554 11.996 1.00 78.44 250 ARG A CA 1
ATOM 2049 C C . ARG A 1 250 ? -16.897 26.104 12.252 1.00 78.44 250 ARG A C 1
ATOM 2051 O O . ARG A 1 250 ? -17.195 27.193 11.778 1.00 78.44 250 ARG A O 1
ATOM 2058 N N . THR A 1 251 ? -17.734 25.409 13.022 1.00 70.88 251 THR A N 1
ATOM 2059 C CA . THR A 1 251 ? -19.083 25.888 13.380 1.00 70.88 251 THR A CA 1
ATOM 2060 C C . THR A 1 251 ? -19.073 26.970 14.461 1.00 70.88 251 THR A C 1
ATOM 2062 O O . THR A 1 251 ? -19.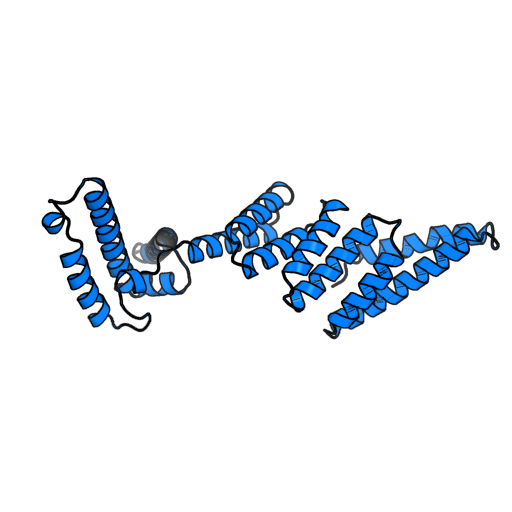922 27.859 14.439 1.00 70.88 251 THR A O 1
ATOM 2065 N N . GLY A 1 252 ? -18.085 26.971 15.361 1.00 58.00 252 GLY A N 1
ATOM 2066 C CA . GLY A 1 252 ? -17.913 28.006 16.387 1.00 58.00 252 GLY A CA 1
ATOM 2067 C C . GLY A 1 252 ? -17.555 29.395 15.841 1.00 58.00 252 GLY A C 1
ATOM 2068 O O . GLY A 1 252 ? -17.807 30.393 16.509 1.00 58.00 252 GLY A O 1
ATOM 2069 N N . CYS A 1 253 ? -17.033 29.493 14.614 1.00 50.03 253 CYS A N 1
ATOM 2070 C CA . CYS A 1 253 ? -16.688 30.777 13.992 1.00 50.03 253 CYS A CA 1
ATOM 2071 C C . CYS A 1 253 ? -17.919 31.552 13.463 1.00 50.03 253 CYS A C 1
ATOM 2073 O O . CYS A 1 253 ? -17.827 32.750 13.199 1.00 50.03 253 CYS A O 1
ATOM 2075 N N . CYS A 1 254 ? -19.085 30.902 13.343 1.00 46.81 254 CYS A N 1
ATOM 2076 C CA . CYS A 1 254 ? -20.292 31.500 12.759 1.00 46.81 254 CYS A CA 1
ATOM 2077 C C . CYS A 1 254 ? -21.243 32.153 13.782 1.00 46.81 254 CYS A C 1
ATOM 2079 O O . CYS A 1 254 ? -22.086 32.947 13.383 1.00 46.81 254 CYS A O 1
ATOM 2081 N N . ASN A 1 255 ? -21.091 31.894 15.087 1.00 46.81 255 ASN A N 1
ATOM 2082 C CA . ASN A 1 255 ? -21.991 32.425 16.130 1.00 46.81 255 ASN A CA 1
ATOM 2083 C C . ASN A 1 255 ? -21.439 33.658 16.877 1.00 46.81 255 ASN A C 1
ATOM 2085 O O . ASN A 1 255 ? -21.951 34.020 17.932 1.00 46.81 255 ASN A O 1
ATOM 2089 N N . GLY A 1 256 ? -20.394 34.304 16.345 1.00 46.81 256 GLY A N 1
ATOM 2090 C CA . GLY A 1 256 ? -19.622 35.336 17.052 1.00 46.81 256 GLY A CA 1
ATOM 2091 C C . GLY A 1 256 ? -19.465 36.686 16.349 1.00 46.81 256 GLY A C 1
ATOM 2092 O O . GLY A 1 256 ? -18.538 37.411 16.692 1.00 46.81 256 GLY A O 1
ATOM 2093 N N . ARG A 1 257 ? -20.309 37.045 15.372 1.00 43.81 257 ARG A N 1
ATOM 2094 C CA . ARG A 1 257 ? -20.379 38.423 14.843 1.00 43.81 257 ARG A CA 1
ATOM 2095 C C . ARG A 1 257 ? -21.824 38.873 14.654 1.00 43.81 257 ARG A C 1
ATOM 2097 O O . ARG A 1 257 ? -22.355 38.900 13.550 1.00 43.81 257 ARG A O 1
ATOM 2104 N N . GLY A 1 258 ? -22.437 39.264 15.768 1.00 48.41 258 GLY A N 1
ATOM 2105 C CA . GLY A 1 258 ? -23.336 40.408 15.734 1.00 48.41 258 GLY A CA 1
ATOM 2106 C C . GLY A 1 258 ? -22.509 41.661 15.437 1.00 48.41 258 GLY A C 1
ATOM 2107 O O . GLY A 1 258 ? -21.492 41.887 16.088 1.00 48.41 258 GLY A O 1
ATOM 2108 N N . GLY A 1 259 ? -22.939 42.440 14.445 1.00 48.44 259 GLY A N 1
ATOM 2109 C CA . GLY A 1 259 ? -22.426 43.783 14.172 1.00 48.44 259 GLY A CA 1
ATOM 2110 C C . GLY A 1 259 ? -21.288 43.863 13.153 1.00 48.44 259 GLY A C 1
ATOM 2111 O O . GLY A 1 259 ? -20.125 43.953 13.523 1.00 48.44 259 GLY A O 1
ATOM 2112 N N . CYS A 1 260 ? -21.642 43.940 11.873 1.00 40.53 260 CYS A N 1
ATOM 2113 C CA . CYS A 1 260 ? -21.005 44.881 10.953 1.00 40.53 260 CYS A CA 1
ATOM 2114 C C . CYS A 1 260 ? -22.091 45.383 9.999 1.00 40.53 260 CYS A C 1
ATOM 2116 O O . CYS A 1 260 ? -22.583 44.626 9.161 1.00 40.53 260 CYS A O 1
ATOM 2118 N N . CYS A 1 261 ? -22.501 46.629 10.242 1.00 40.25 261 CYS A N 1
ATOM 2119 C CA . CYS A 1 261 ? -23.105 47.505 9.246 1.00 40.25 261 CYS A CA 1
ATOM 2120 C C . CYS A 1 261 ? -22.129 47.749 8.089 1.00 40.25 261 CYS A C 1
ATOM 2122 O O . CYS A 1 261 ? -20.902 47.642 8.332 1.00 40.25 261 CYS A O 1
#

pLDDT: mean 87.09, std 15.04, range [31.45, 98.44]